Protein AF-A0A4R6LDY4-F1 (afdb_monomer_lite)

Structure (mmCIF, N/CA/C/O backbone):
data_AF-A0A4R6LDY4-F1
#
_entry.id   AF-A0A4R6LDY4-F1
#
loop_
_atom_site.group_PDB
_atom_site.id
_atom_site.type_symbol
_atom_site.label_atom_id
_atom_site.label_alt_id
_atom_site.label_comp_id
_atom_site.label_asym_id
_atom_site.label_entity_id
_atom_site.label_seq_id
_atom_site.pdbx_PDB_ins_code
_atom_site.Cartn_x
_atom_site.Cartn_y
_atom_site.Cartn_z
_atom_site.occupancy
_atom_site.B_iso_or_equiv
_atom_site.auth_seq_id
_atom_site.auth_comp_id
_atom_site.auth_asym_id
_atom_site.auth_atom_id
_atom_site.pdbx_PDB_model_num
ATOM 1 N N . MET A 1 1 ? -63.318 -5.814 -34.581 1.00 34.31 1 MET A N 1
ATOM 2 C CA . MET A 1 1 ? -62.219 -6.799 -34.508 1.00 34.31 1 MET A CA 1
ATOM 3 C C . MET A 1 1 ? -60.934 -6.050 -34.170 1.00 34.31 1 MET A C 1
ATOM 5 O O . MET A 1 1 ? -60.620 -5.111 -34.881 1.00 34.31 1 MET A O 1
ATOM 9 N N . LYS A 1 2 ? -60.255 -6.478 -33.095 1.00 35.09 2 LYS A N 1
ATOM 10 C CA . LYS A 1 2 ? -58.877 -6.161 -32.656 1.00 35.09 2 LYS A CA 1
ATOM 11 C C . LYS A 1 2 ? -58.555 -4.757 -32.110 1.00 35.09 2 LYS A C 1
ATOM 13 O O . LYS A 1 2 ? -58.102 -3.862 -32.809 1.00 35.09 2 LYS A O 1
ATOM 18 N N . ILE A 1 3 ? -58.689 -4.687 -30.784 1.00 43.81 3 ILE A N 1
ATOM 19 C CA . ILE A 1 3 ? -57.835 -3.949 -29.842 1.00 43.81 3 ILE A CA 1
ATOM 20 C C . ILE A 1 3 ? -56.364 -4.282 -30.136 1.00 43.81 3 ILE A C 1
ATOM 22 O O . ILE A 1 3 ? -56.014 -5.462 -30.180 1.00 43.81 3 ILE A O 1
ATOM 26 N N . ILE A 1 4 ? -55.507 -3.273 -30.295 1.00 45.00 4 ILE A N 1
ATOM 27 C CA . ILE A 1 4 ? -54.052 -3.439 -30.190 1.00 45.00 4 ILE A CA 1
ATOM 28 C C . ILE A 1 4 ? -53.544 -2.431 -29.159 1.00 45.00 4 ILE A C 1
ATOM 30 O O . ILE A 1 4 ? -53.231 -1.283 -29.453 1.00 45.00 4 ILE A O 1
ATOM 34 N N . MET A 1 5 ? -53.522 -2.910 -27.919 1.00 41.19 5 MET A N 1
ATOM 35 C CA . MET A 1 5 ? -52.777 -2.362 -26.797 1.00 41.19 5 MET A CA 1
ATOM 36 C C . MET A 1 5 ? -51.357 -2.926 -26.921 1.00 41.19 5 MET A C 1
ATOM 38 O O . MET A 1 5 ? -51.147 -4.101 -26.628 1.00 41.19 5 MET A O 1
ATOM 42 N N . PHE A 1 6 ? -50.398 -2.146 -27.429 1.00 44.66 6 PHE A N 1
ATOM 43 C CA . PHE A 1 6 ? -48.998 -2.576 -27.422 1.00 44.66 6 PHE A CA 1
ATOM 44 C C . PHE A 1 6 ? -48.375 -2.193 -26.084 1.00 44.66 6 PHE A C 1
ATOM 46 O O . PHE A 1 6 ? -48.155 -1.020 -25.786 1.00 44.66 6 PHE A O 1
ATOM 53 N N . LEU A 1 7 ? -48.169 -3.225 -25.266 1.00 45.19 7 LEU A N 1
ATOM 54 C CA . LEU A 1 7 ? -47.493 -3.166 -23.985 1.00 45.19 7 LEU A CA 1
ATOM 55 C C . LEU A 1 7 ? -46.103 -2.544 -24.129 1.00 45.19 7 LEU A C 1
ATOM 57 O O . LEU A 1 7 ? -45.275 -2.989 -24.924 1.00 45.19 7 LEU A O 1
ATOM 61 N N . ILE A 1 8 ? -45.840 -1.589 -23.243 1.00 49.44 8 ILE A N 1
ATOM 62 C CA . ILE A 1 8 ? -44.512 -1.257 -22.742 1.00 49.44 8 ILE A CA 1
ATOM 63 C C . ILE A 1 8 ? -43.988 -2.524 -22.052 1.00 49.44 8 ILE A C 1
ATOM 65 O O . ILE A 1 8 ? -44.266 -2.765 -20.879 1.00 49.44 8 ILE A O 1
ATOM 69 N N . LEU A 1 9 ? -43.283 -3.379 -22.795 1.00 43.78 9 LEU A N 1
ATOM 70 C CA . LEU A 1 9 ? -42.497 -4.456 -22.206 1.00 43.78 9 LEU A CA 1
ATOM 71 C C . LEU A 1 9 ? -41.144 -3.855 -21.827 1.00 43.78 9 LEU A C 1
ATOM 73 O O . LEU A 1 9 ? -40.191 -3.830 -22.603 1.00 43.78 9 LEU A O 1
ATOM 77 N N . SER A 1 10 ? -41.103 -3.296 -20.622 1.00 49.09 10 SER A N 1
ATOM 78 C CA . SER A 1 10 ? -39.878 -3.018 -19.888 1.00 49.09 10 SER A CA 1
ATOM 79 C C . SER A 1 10 ? -38.998 -4.266 -19.912 1.00 49.09 10 SER A C 1
ATOM 81 O O . SER A 1 10 ? -39.284 -5.245 -19.219 1.00 49.09 10 SER A O 1
ATOM 83 N N . TYR A 1 11 ? -37.937 -4.229 -20.718 1.00 44.50 11 TYR A N 1
ATOM 84 C CA . TYR A 1 11 ? -36.792 -5.122 -20.596 1.00 44.50 11 TYR A CA 1
ATOM 85 C C . TYR A 1 11 ? -36.143 -4.862 -19.231 1.00 44.50 11 TYR A C 1
ATOM 87 O O . TYR A 1 11 ? -35.151 -4.147 -19.111 1.00 44.50 11 TYR A O 1
ATOM 95 N N . PHE A 1 12 ? -36.713 -5.444 -18.178 1.00 48.59 12 PHE A N 1
ATOM 96 C CA . PHE A 1 12 ? -35.950 -5.780 -16.990 1.00 48.59 12 PHE A CA 1
ATOM 97 C C . PHE A 1 12 ? -35.010 -6.903 -17.412 1.00 48.59 12 PHE A C 1
ATOM 99 O O . PHE A 1 12 ? -35.320 -8.081 -17.266 1.00 48.59 12 PHE A O 1
ATOM 106 N N . LEU A 1 13 ? -33.875 -6.534 -18.010 1.00 42.28 13 LEU A N 1
ATOM 107 C CA . LEU A 1 13 ? -32.717 -7.411 -17.988 1.00 42.28 13 LEU A CA 1
ATOM 108 C C . LEU A 1 13 ? -32.449 -7.678 -16.503 1.00 42.28 13 LEU A C 1
ATOM 110 O O . LEU A 1 13 ? -32.197 -6.714 -15.772 1.00 42.28 13 LEU A O 1
ATOM 114 N N . PRO A 1 14 ? -32.530 -8.929 -16.019 1.00 44.16 14 PRO A N 1
ATOM 115 C CA . PRO A 1 14 ? -31.976 -9.236 -14.720 1.00 44.16 14 PRO A CA 1
ATOM 116 C C . PRO A 1 14 ? -30.475 -9.008 -14.865 1.00 44.16 14 PRO A C 1
ATOM 118 O O . PRO A 1 14 ? -29.750 -9.835 -15.419 1.00 44.16 14 PRO A O 1
ATOM 121 N N . ILE A 1 15 ? -30.004 -7.839 -14.430 1.00 47.12 15 ILE A N 1
ATOM 122 C CA . ILE A 1 15 ? -28.592 -7.665 -14.141 1.00 47.12 15 ILE A CA 1
ATOM 123 C C . ILE A 1 15 ? -28.360 -8.627 -12.987 1.00 47.12 15 ILE A C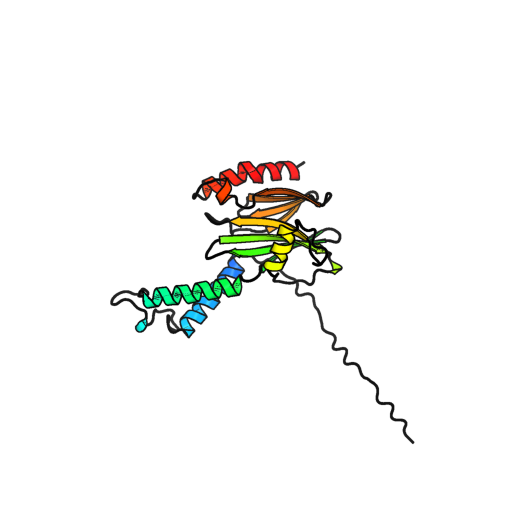 1
ATOM 125 O O . ILE A 1 15 ? -28.725 -8.349 -11.846 1.00 47.12 15 ILE A O 1
ATOM 129 N N . ASN A 1 16 ? -27.819 -9.797 -13.310 1.00 37.03 16 ASN A N 1
ATOM 130 C CA . ASN A 1 16 ? -27.221 -10.688 -12.338 1.00 37.03 16 ASN A CA 1
ATOM 131 C C . ASN A 1 16 ? -26.018 -9.945 -11.742 1.00 37.03 16 ASN A C 1
ATOM 133 O O . ASN A 1 16 ? -24.874 -10.169 -12.126 1.00 37.03 16 ASN A O 1
ATOM 137 N N . LEU A 1 17 ? -26.290 -9.029 -10.810 1.00 42.50 17 LEU A N 1
ATOM 138 C CA . LEU A 1 17 ? -25.333 -8.536 -9.833 1.00 42.50 17 LEU A CA 1
ATOM 139 C C . LEU A 1 17 ? -25.085 -9.692 -8.865 1.00 42.50 17 LEU A C 1
ATOM 141 O O . LEU A 1 17 ? -25.504 -9.653 -7.713 1.00 42.50 17 LEU A O 1
ATOM 145 N N . TYR A 1 18 ? -24.445 -10.761 -9.338 1.00 44.03 18 TYR A N 1
ATOM 146 C CA . TYR A 1 18 ? -23.718 -11.604 -8.407 1.00 44.03 18 TYR A CA 1
ATOM 147 C C . TYR A 1 18 ? -22.622 -10.702 -7.847 1.00 44.03 18 TYR A C 1
ATOM 149 O O . TYR A 1 18 ? -21.795 -10.233 -8.636 1.00 44.03 18 TYR A O 1
ATOM 157 N N . PRO A 1 19 ? -22.629 -10.381 -6.541 1.00 48.53 19 PRO A N 1
ATOM 158 C CA . PRO A 1 19 ? -21.536 -9.624 -5.966 1.00 48.53 19 PRO A CA 1
ATOM 159 C C . PRO A 1 19 ? -20.262 -10.404 -6.270 1.00 48.53 19 PRO A C 1
ATOM 161 O O . PRO A 1 19 ? -20.133 -11.573 -5.896 1.00 48.53 19 PRO A O 1
ATOM 164 N N . GLN A 1 20 ? -19.356 -9.787 -7.026 1.00 56.19 20 GLN A N 1
ATOM 165 C CA . GLN A 1 20 ? -18.037 -10.345 -7.242 1.00 56.19 20 GLN A CA 1
ATOM 166 C C . GLN A 1 20 ? -17.403 -10.439 -5.857 1.00 56.19 20 GLN A C 1
ATOM 168 O O . GLN A 1 20 ? -17.076 -9.424 -5.245 1.00 56.19 20 GLN A O 1
ATOM 173 N N . LYS A 1 21 ? -17.322 -11.654 -5.311 1.00 73.50 21 LYS A N 1
ATOM 174 C CA . LYS A 1 21 ? -16.748 -11.867 -3.988 1.00 73.50 21 LYS A CA 1
ATOM 175 C C . LYS A 1 21 ? -15.267 -11.519 -4.087 1.00 73.50 21 LYS A C 1
ATOM 177 O O . LYS A 1 21 ? -14.497 -12.255 -4.696 1.00 73.50 21 LYS A O 1
ATOM 182 N N . LEU A 1 22 ? -14.886 -10.361 -3.555 1.00 83.50 22 LEU A N 1
ATOM 183 C CA . LEU A 1 22 ? -13.495 -9.933 -3.546 1.00 83.50 22 LEU A CA 1
ATOM 184 C C . LEU A 1 22 ? -12.710 -10.804 -2.566 1.00 83.50 22 LEU A C 1
ATOM 186 O O . LEU A 1 22 ? -12.886 -10.718 -1.351 1.00 83.50 22 LEU A O 1
ATOM 190 N N . GLU A 1 23 ? -11.845 -11.651 -3.103 1.00 89.75 23 GLU A N 1
ATOM 191 C CA . GLU A 1 23 ? -10.916 -12.462 -2.320 1.00 89.75 23 GLU A CA 1
ATOM 192 C C . GLU A 1 23 ? -9.652 -11.680 -1.983 1.00 89.75 23 GLU A C 1
ATOM 194 O O . GLU A 1 23 ? -9.318 -10.717 -2.672 1.00 89.75 23 GLU A O 1
ATOM 199 N N . TYR A 1 24 ? -8.963 -12.092 -0.917 1.00 93.44 24 TYR A N 1
ATOM 200 C CA . TYR A 1 24 ? -7.720 -11.464 -0.477 1.00 93.44 24 TYR A CA 1
ATOM 201 C C . TYR A 1 24 ? -6.698 -11.347 -1.618 1.00 93.44 24 TYR A C 1
ATOM 203 O O . TYR A 1 24 ? -6.457 -12.311 -2.344 1.00 93.44 24 TYR A O 1
ATOM 211 N N . ARG A 1 25 ? -6.071 -10.173 -1.740 1.00 94.69 25 ARG A N 1
ATOM 212 C CA . ARG A 1 25 ? -4.976 -9.899 -2.678 1.00 94.69 25 ARG A CA 1
ATOM 213 C C . ARG A 1 25 ? -3.790 -9.343 -1.902 1.00 94.69 25 ARG A C 1
ATOM 215 O O . ARG A 1 25 ? -3.873 -8.265 -1.307 1.00 94.69 25 ARG A O 1
ATOM 222 N N . ASN A 1 26 ? -2.687 -10.084 -1.905 1.00 93.50 26 ASN A N 1
ATOM 223 C CA . ASN A 1 26 ? -1.430 -9.589 -1.361 1.00 93.50 26 ASN A CA 1
ATOM 224 C C . ASN A 1 26 ? -0.844 -8.492 -2.268 1.00 93.50 26 ASN A C 1
ATOM 226 O O . ASN A 1 26 ? -1.380 -8.164 -3.326 1.00 93.50 26 ASN A O 1
ATOM 230 N N . VAL A 1 27 ? 0.258 -7.901 -1.821 1.00 93.69 27 VAL A N 1
ATOM 231 C CA . VAL A 1 27 ? 0.964 -6.861 -2.573 1.00 93.69 27 VAL A CA 1
ATOM 232 C C . VAL A 1 27 ? 1.548 -7.423 -3.884 1.00 93.69 27 VAL A C 1
ATOM 234 O O . VAL A 1 27 ? 1.430 -6.773 -4.924 1.00 93.69 27 VAL A O 1
ATOM 237 N N . ASP A 1 28 ? 2.064 -8.658 -3.869 1.00 93.69 28 ASP A N 1
ATOM 238 C CA . ASP A 1 28 ? 2.663 -9.314 -5.046 1.00 93.69 28 ASP A CA 1
ATOM 239 C C . ASP A 1 28 ? 1.686 -9.463 -6.212 1.00 93.69 28 ASP A C 1
ATOM 241 O O . ASP A 1 28 ? 2.070 -9.241 -7.355 1.00 93.69 28 ASP A O 1
ATOM 245 N N . TYR A 1 29 ? 0.402 -9.726 -5.943 1.00 94.88 29 TYR A N 1
ATOM 246 C CA . TYR A 1 29 ? -0.637 -9.766 -6.977 1.00 94.88 29 TYR A CA 1
ATOM 247 C C . TYR A 1 29 ? -0.609 -8.518 -7.879 1.00 94.88 29 TYR A C 1
ATOM 249 O O . TYR A 1 29 ? -0.792 -8.604 -9.097 1.00 94.88 29 TYR A O 1
ATOM 257 N N . TYR A 1 30 ? -0.375 -7.344 -7.288 1.00 94.94 30 TYR A N 1
ATOM 258 C CA . TYR A 1 30 ? -0.317 -6.083 -8.018 1.00 94.94 30 TYR A CA 1
ATOM 259 C C . TYR A 1 30 ? 1.027 -5.866 -8.709 1.00 94.94 30 TYR A C 1
ATOM 261 O O . TYR A 1 30 ? 1.047 -5.343 -9.825 1.00 94.94 30 TYR A O 1
ATOM 269 N N . PHE A 1 31 ? 2.133 -6.299 -8.104 1.00 93.81 31 PHE A N 1
ATOM 270 C CA . PHE A 1 31 ? 3.448 -6.215 -8.738 1.00 93.81 31 PHE A CA 1
ATOM 271 C C . PHE A 1 31 ? 3.595 -7.173 -9.925 1.00 93.81 31 PHE A C 1
ATOM 273 O O . PHE A 1 31 ? 4.100 -6.750 -10.963 1.00 93.81 31 PHE A O 1
ATOM 280 N N . ASP A 1 32 ? 3.029 -8.377 -9.859 1.00 95.81 32 ASP A N 1
ATOM 281 C CA . ASP A 1 32 ? 2.954 -9.308 -10.992 1.00 95.81 32 ASP A CA 1
ATOM 282 C C . ASP A 1 32 ? 2.187 -8.697 -12.176 1.00 95.81 32 ASP A C 1
ATOM 284 O O . ASP A 1 32 ? 2.510 -8.916 -13.347 1.00 95.81 32 ASP A O 1
ATOM 288 N N . MET A 1 33 ? 1.131 -7.928 -11.889 1.00 95.31 33 MET A N 1
ATOM 289 C CA . MET A 1 33 ? 0.379 -7.203 -12.914 1.00 95.31 33 MET A CA 1
ATOM 290 C C . MET A 1 33 ? 1.220 -6.077 -13.529 1.00 95.31 33 MET A C 1
ATOM 292 O O . MET A 1 33 ? 1.200 -5.903 -14.749 1.00 95.31 33 MET A O 1
ATOM 296 N N . VAL A 1 34 ? 1.961 -5.325 -12.710 1.00 95.94 34 VAL A N 1
ATOM 297 C CA . VAL A 1 34 ? 2.878 -4.270 -13.173 1.00 95.94 34 VAL A CA 1
ATOM 298 C C . VAL A 1 34 ? 3.964 -4.852 -14.073 1.00 95.94 34 VAL A C 1
ATOM 300 O O . VAL A 1 34 ? 4.167 -4.331 -15.167 1.00 95.94 34 VAL A O 1
ATOM 303 N N . GLU A 1 35 ? 4.606 -5.947 -13.667 1.00 96.50 35 GLU A N 1
ATOM 304 C CA . GLU A 1 35 ? 5.666 -6.602 -14.440 1.00 96.50 35 GLU A CA 1
ATOM 305 C C . GLU A 1 35 ? 5.166 -7.038 -15.824 1.00 96.50 35 GLU A C 1
ATOM 307 O O . GLU A 1 35 ? 5.799 -6.753 -16.843 1.00 96.50 35 GLU A O 1
ATOM 312 N N . LYS A 1 36 ? 3.980 -7.657 -15.892 1.00 97.31 36 LYS A N 1
ATOM 313 C CA . LYS A 1 36 ? 3.361 -8.058 -17.167 1.00 97.31 36 LYS A CA 1
ATOM 314 C C . LYS A 1 36 ? 3.119 -6.859 -18.083 1.00 97.31 36 LYS A C 1
ATOM 316 O O . LYS A 1 36 ? 3.503 -6.891 -19.253 1.00 97.31 36 LYS A O 1
ATOM 321 N N . LEU A 1 37 ? 2.524 -5.790 -17.549 1.00 97.94 37 LEU A N 1
ATOM 322 C CA . LEU A 1 37 ? 2.279 -4.556 -18.301 1.00 97.94 37 LEU A CA 1
ATOM 323 C C . LEU A 1 37 ? 3.586 -3.918 -18.784 1.00 97.94 37 LEU A C 1
ATOM 325 O O . LEU A 1 37 ? 3.639 -3.388 -19.897 1.00 97.94 37 LEU A O 1
ATOM 329 N N . GLU A 1 38 ? 4.635 -3.972 -17.963 1.00 97.31 38 GLU A N 1
ATOM 330 C CA . GLU A 1 38 ? 5.955 -3.439 -18.287 1.00 97.31 38 GLU A CA 1
ATOM 331 C C . GLU A 1 38 ? 6.569 -4.198 -19.454 1.00 97.31 38 GLU A C 1
ATOM 333 O O . GLU A 1 38 ? 6.872 -3.590 -20.481 1.00 97.31 38 GLU A O 1
ATOM 338 N N . ILE A 1 39 ? 6.646 -5.525 -19.365 1.00 97.81 39 ILE A N 1
ATOM 339 C CA . ILE A 1 39 ? 7.170 -6.384 -20.431 1.00 97.81 39 ILE A CA 1
ATOM 340 C C . ILE A 1 39 ? 6.417 -6.150 -21.746 1.00 97.81 39 ILE A C 1
ATOM 342 O O . ILE A 1 39 ? 7.042 -5.968 -22.797 1.00 97.81 39 ILE A O 1
ATOM 346 N N . ASP A 1 40 ? 5.085 -6.115 -21.708 1.00 98.25 40 ASP A N 1
ATOM 347 C CA . ASP A 1 40 ? 4.262 -5.910 -22.902 1.00 98.25 40 ASP A CA 1
ATOM 348 C C . ASP A 1 40 ? 4.513 -4.540 -23.538 1.00 98.25 40 ASP A C 1
ATOM 350 O O . ASP A 1 40 ? 4.644 -4.414 -24.764 1.00 98.25 40 ASP A O 1
ATOM 354 N N . LYS A 1 41 ? 4.644 -3.495 -22.716 1.00 98.19 41 LYS A N 1
ATOM 355 C CA . LYS A 1 41 ? 4.930 -2.145 -23.198 1.00 98.19 41 LYS A CA 1
ATOM 356 C C . LYS A 1 41 ? 6.356 -2.027 -23.736 1.00 98.19 41 LYS A C 1
ATOM 358 O O . LYS A 1 41 ? 6.536 -1.420 -24.791 1.00 98.19 41 LYS A O 1
ATOM 363 N N . LEU A 1 42 ? 7.348 -2.640 -23.090 1.00 98.06 42 LEU A N 1
ATOM 364 C CA . LEU A 1 42 ? 8.734 -2.668 -23.567 1.00 98.06 42 LEU A CA 1
ATOM 365 C C . LEU A 1 42 ? 8.853 -3.381 -24.923 1.00 98.06 42 LEU A C 1
ATOM 367 O O . LEU A 1 42 ? 9.564 -2.888 -25.805 1.00 98.06 42 LEU A O 1
ATOM 371 N N . LYS A 1 43 ? 8.118 -4.484 -25.130 1.00 97.94 43 LYS A N 1
ATOM 372 C CA . LYS A 1 43 ? 8.005 -5.162 -26.436 1.00 97.94 43 LYS A CA 1
ATOM 373 C C . LYS A 1 43 ? 7.370 -4.253 -27.485 1.00 97.94 43 LYS A C 1
ATOM 375 O O . LYS A 1 43 ? 7.913 -4.096 -28.577 1.00 97.94 43 LYS A O 1
ATOM 380 N N . LYS A 1 44 ? 6.247 -3.608 -27.150 1.00 97.75 44 LYS A N 1
ATOM 381 C CA . LYS A 1 44 ? 5.533 -2.686 -28.051 1.00 97.75 44 LYS A CA 1
ATOM 382 C C . LYS A 1 44 ? 6.392 -1.491 -28.476 1.00 97.75 44 LYS A C 1
ATOM 384 O O . LYS A 1 44 ? 6.313 -1.056 -29.620 1.00 97.75 44 LYS A O 1
ATOM 389 N N . GLU A 1 45 ? 7.218 -0.969 -27.574 1.00 96.81 45 GLU A N 1
ATOM 390 C CA . GLU A 1 45 ? 8.155 0.131 -27.844 1.00 96.81 45 GLU A CA 1
ATOM 391 C C . GLU A 1 45 ? 9.432 -0.319 -28.582 1.00 96.81 45 GLU A C 1
ATOM 393 O O . GLU A 1 45 ? 10.276 0.518 -28.927 1.00 96.81 45 GLU A O 1
ATOM 398 N N . GLY A 1 46 ? 9.590 -1.626 -28.824 1.00 96.62 46 GLY A N 1
ATOM 399 C CA . GLY A 1 46 ? 10.759 -2.221 -29.469 1.00 96.62 46 GLY A CA 1
ATOM 400 C C . GLY A 1 46 ? 12.036 -2.114 -28.636 1.00 96.62 46 GLY A C 1
ATOM 401 O O . GLY A 1 46 ? 13.131 -2.110 -29.201 1.00 96.62 46 GLY A O 1
ATOM 402 N N . ILE A 1 47 ? 11.916 -1.968 -27.313 1.00 96.88 47 ILE A N 1
ATOM 403 C CA . ILE A 1 47 ? 13.057 -1.908 -26.387 1.00 96.88 47 ILE A CA 1
ATOM 404 C C . ILE A 1 47 ? 13.617 -3.315 -26.182 1.00 96.88 47 ILE A C 1
ATOM 406 O O . ILE A 1 47 ? 14.828 -3.521 -26.285 1.00 96.88 47 ILE A O 1
ATOM 410 N N . ILE A 1 48 ? 12.717 -4.283 -25.999 1.00 96.56 48 ILE A N 1
ATOM 411 C CA . ILE A 1 48 ? 13.019 -5.715 -25.973 1.00 96.56 48 ILE A CA 1
ATOM 412 C C . ILE A 1 48 ? 12.278 -6.444 -27.097 1.00 96.56 48 ILE A C 1
ATOM 414 O O . ILE A 1 48 ? 11.249 -5.974 -27.585 1.00 96.56 48 ILE A O 1
ATOM 418 N N . ASP A 1 49 ? 12.805 -7.588 -27.523 1.00 94.94 49 ASP A N 1
ATOM 419 C CA . ASP A 1 49 ? 12.160 -8.463 -28.498 1.00 94.94 49 ASP A CA 1
ATOM 420 C C . ASP A 1 49 ? 11.211 -9.487 -27.841 1.00 94.94 49 ASP A C 1
ATOM 422 O O . ASP A 1 49 ? 11.000 -9.518 -26.625 1.00 94.94 49 ASP A O 1
ATOM 426 N N . LYS A 1 50 ? 10.613 -10.357 -28.663 1.00 95.00 50 LYS A N 1
ATOM 427 C CA . LYS A 1 50 ? 9.703 -11.420 -28.201 1.00 95.00 50 LYS A CA 1
ATOM 428 C C . LYS A 1 50 ? 10.355 -12.425 -27.241 1.00 95.00 50 LYS A C 1
ATOM 430 O O . LYS A 1 50 ? 9.640 -13.042 -26.459 1.00 95.00 50 LYS A O 1
ATOM 435 N N . ASN A 1 51 ? 11.678 -12.560 -27.298 1.00 94.88 51 ASN A N 1
ATOM 436 C CA . ASN A 1 51 ? 12.489 -13.450 -26.474 1.00 94.88 51 ASN A CA 1
ATOM 437 C C . ASN A 1 51 ? 13.108 -12.703 -25.275 1.00 94.88 51 ASN A C 1
ATOM 439 O O . ASN A 1 51 ? 14.020 -13.228 -24.645 1.00 94.88 51 ASN A O 1
ATOM 443 N N . LEU A 1 52 ? 12.629 -11.485 -24.978 1.00 93.69 52 LEU A N 1
ATOM 444 C CA . LEU A 1 52 ? 13.097 -10.620 -23.890 1.00 93.69 52 LEU A CA 1
ATOM 445 C C . LEU A 1 52 ? 14.552 -10.138 -24.039 1.00 93.69 52 LEU A C 1
ATOM 447 O O . LEU A 1 52 ? 15.158 -9.690 -23.070 1.00 93.69 52 LEU A O 1
ATOM 451 N N . ASN A 1 53 ? 15.115 -10.160 -25.251 1.00 94.19 53 ASN A N 1
ATOM 452 C CA . ASN A 1 53 ? 16.442 -9.596 -25.499 1.00 94.19 53 ASN A CA 1
ATOM 453 C C . ASN A 1 53 ? 16.357 -8.104 -25.817 1.00 94.19 53 ASN A C 1
ATOM 455 O O . ASN A 1 53 ? 15.486 -7.675 -26.574 1.00 94.19 53 ASN A O 1
ATOM 459 N N . VAL A 1 54 ? 17.321 -7.322 -25.327 1.00 95.31 54 VAL A N 1
ATOM 460 C CA . VAL A 1 54 ? 17.459 -5.903 -25.689 1.00 95.31 54 VAL A CA 1
ATOM 461 C C . VAL A 1 54 ? 17.730 -5.768 -27.190 1.00 95.31 54 VAL A C 1
ATOM 463 O O . VAL A 1 54 ? 18.659 -6.379 -27.729 1.00 95.31 54 VAL A O 1
ATOM 466 N N . THR A 1 55 ? 16.941 -4.944 -27.879 1.00 94.75 55 THR A N 1
ATOM 467 C CA . THR A 1 55 ? 17.087 -4.759 -29.328 1.00 94.75 55 THR A CA 1
ATOM 468 C C . THR A 1 55 ? 18.326 -3.930 -29.672 1.00 94.75 55 THR A C 1
ATOM 470 O O . THR A 1 55 ? 18.766 -3.073 -28.905 1.00 94.75 55 THR A O 1
ATOM 473 N N . LYS A 1 56 ? 18.886 -4.130 -30.875 1.00 93.69 56 LYS A N 1
ATOM 474 C CA . LYS A 1 56 ? 20.144 -3.493 -31.324 1.00 93.69 56 LYS A CA 1
ATOM 475 C C . LYS A 1 56 ? 20.175 -1.968 -31.136 1.00 93.69 56 LYS A C 1
ATOM 477 O O . LYS A 1 56 ? 21.225 -1.416 -30.836 1.00 93.69 56 LYS A O 1
ATOM 482 N N . LYS A 1 57 ? 19.032 -1.292 -31.294 1.00 94.44 57 LYS A N 1
ATOM 483 C CA . LYS A 1 57 ? 18.893 0.167 -31.130 1.00 94.44 57 LYS A CA 1
ATOM 484 C C . LYS A 1 57 ? 19.146 0.639 -29.692 1.00 94.44 57 LYS A C 1
ATOM 486 O O . LYS A 1 57 ? 19.621 1.756 -29.493 1.00 94.44 57 LYS A O 1
ATOM 491 N N . TYR A 1 58 ? 18.797 -0.185 -28.710 1.00 95.69 58 TYR A N 1
ATOM 492 C CA . TYR A 1 58 ? 18.833 0.148 -27.285 1.00 95.69 58 TYR A CA 1
ATOM 493 C C . TYR A 1 58 ? 19.908 -0.625 -26.518 1.00 95.69 58 TYR A C 1
ATOM 495 O O . TYR A 1 58 ? 19.995 -0.491 -25.306 1.00 95.69 58 TYR A O 1
ATOM 503 N N . LYS A 1 59 ? 20.730 -1.416 -27.211 1.00 95.06 59 LYS A N 1
ATOM 504 C CA . LYS A 1 59 ? 21.765 -2.266 -26.625 1.00 95.06 59 LYS A CA 1
ATOM 505 C C . LYS A 1 59 ? 23.121 -1.560 -26.623 1.00 95.06 59 LYS A C 1
ATOM 507 O O . LYS A 1 59 ? 23.499 -0.944 -27.621 1.00 95.06 59 LYS A O 1
ATOM 512 N N . ASN A 1 60 ? 23.866 -1.679 -25.528 1.00 89.62 60 ASN A N 1
ATOM 513 C CA . ASN A 1 60 ? 25.274 -1.282 -25.485 1.00 89.62 60 ASN A CA 1
ATOM 514 C C . ASN A 1 60 ? 26.132 -2.180 -26.390 1.00 89.62 60 ASN A C 1
ATOM 516 O O . ASN A 1 60 ? 25.928 -3.392 -26.477 1.00 89.62 60 ASN A O 1
ATOM 520 N N . ILE A 1 61 ? 27.126 -1.599 -27.065 1.00 84.25 61 ILE A N 1
ATOM 521 C CA . ILE A 1 61 ? 28.037 -2.370 -27.920 1.00 84.25 61 ILE A CA 1
ATOM 522 C C . ILE A 1 61 ? 28.811 -3.363 -27.042 1.00 84.25 61 ILE A C 1
ATOM 524 O O . ILE A 1 61 ? 29.423 -2.979 -26.050 1.00 84.25 61 ILE A O 1
ATOM 528 N N . GLY A 1 62 ? 28.757 -4.649 -27.394 1.00 79.06 62 GLY A N 1
ATOM 529 C CA . GLY A 1 62 ? 29.470 -5.711 -26.676 1.00 79.06 62 GLY A CA 1
ATOM 530 C C . GLY A 1 62 ? 28.874 -6.126 -25.323 1.00 79.06 62 GLY A C 1
ATOM 531 O O . GLY A 1 62 ? 29.434 -7.013 -24.688 1.00 79.06 62 GLY A O 1
ATOM 532 N N . LYS A 1 63 ? 27.743 -5.550 -24.883 1.00 82.19 63 LYS A N 1
ATOM 533 C CA . LYS A 1 63 ? 27.073 -5.893 -23.612 1.00 82.19 63 LYS A CA 1
ATOM 534 C C . LYS A 1 63 ? 25.591 -6.186 -23.817 1.00 82.19 63 LYS A C 1
ATOM 536 O O . LYS A 1 63 ? 24.965 -5.614 -24.703 1.00 82.19 63 LYS A O 1
ATOM 541 N N . ASN A 1 64 ? 24.996 -7.051 -22.994 1.00 78.81 64 ASN A N 1
ATOM 542 C CA . ASN A 1 64 ? 23.548 -7.307 -23.009 1.00 78.81 64 ASN A CA 1
ATOM 543 C C . ASN A 1 64 ? 22.782 -6.390 -22.045 1.00 78.81 64 ASN A C 1
ATOM 545 O O . ASN A 1 64 ? 21.960 -6.847 -21.263 1.00 78.81 64 ASN A O 1
ATOM 549 N N . GLU A 1 65 ? 23.078 -5.096 -22.111 1.00 90.69 65 GLU A N 1
ATOM 550 C CA . GLU A 1 65 ? 22.534 -4.063 -21.228 1.00 90.69 65 GLU A CA 1
ATOM 551 C C . GLU A 1 65 ? 21.937 -2.926 -22.062 1.00 90.69 65 GLU A C 1
ATOM 553 O O . GLU A 1 65 ? 22.342 -2.704 -23.212 1.00 90.69 65 GLU A O 1
ATOM 558 N N . LEU A 1 66 ? 20.990 -2.194 -21.471 1.00 94.69 66 LEU A N 1
ATOM 559 C CA . LEU A 1 66 ? 20.425 -0.991 -22.074 1.00 94.69 66 LEU A CA 1
ATOM 560 C C . LEU A 1 66 ? 21.490 0.115 -22.160 1.00 94.69 66 LEU A C 1
ATOM 562 O O . LEU A 1 66 ? 22.155 0.425 -21.170 1.00 94.69 66 LEU A O 1
ATOM 566 N N . ASN A 1 67 ? 21.606 0.749 -23.327 1.00 95.75 67 ASN A N 1
ATOM 567 C CA . ASN A 1 67 ? 22.295 2.034 -23.461 1.00 95.75 67 ASN A CA 1
ATOM 568 C C . ASN A 1 67 ? 21.464 3.165 -22.832 1.00 95.75 67 ASN A C 1
ATOM 570 O O . ASN A 1 67 ? 20.292 2.964 -22.515 1.00 95.75 67 ASN A O 1
ATOM 574 N N . ASP A 1 68 ? 22.026 4.365 -22.699 1.00 95.94 68 ASP A N 1
ATOM 575 C CA . ASP A 1 68 ? 21.370 5.498 -22.021 1.00 95.94 68 ASP A CA 1
ATOM 576 C C . ASP A 1 68 ? 19.986 5.827 -22.601 1.00 95.94 68 ASP A C 1
ATOM 578 O O . ASP A 1 68 ? 19.020 6.071 -21.876 1.00 95.94 68 ASP A O 1
ATOM 582 N N . LYS A 1 69 ? 19.849 5.750 -23.932 1.00 95.94 69 LYS A N 1
ATOM 583 C CA . LYS A 1 69 ? 18.566 5.944 -24.621 1.00 95.94 69 LYS A CA 1
ATOM 584 C C . LYS A 1 69 ? 17.554 4.855 -24.260 1.00 95.94 69 LYS A C 1
ATOM 586 O O . LYS A 1 69 ? 16.359 5.132 -24.170 1.00 95.94 69 LYS A O 1
ATOM 591 N N . GLY A 1 70 ? 18.017 3.616 -24.112 1.00 96.38 70 GLY A N 1
ATOM 592 C CA . GLY A 1 70 ? 17.223 2.480 -23.658 1.00 96.38 70 GLY A CA 1
ATOM 593 C C . GLY A 1 70 ? 16.799 2.627 -22.203 1.00 96.38 70 GLY A C 1
ATOM 594 O O . GLY A 1 70 ? 15.627 2.428 -21.906 1.00 96.38 70 GLY A O 1
ATOM 595 N N . GLN A 1 71 ? 17.715 3.045 -21.327 1.00 96.25 71 GLN A N 1
ATOM 596 C CA . GLN A 1 71 ? 17.443 3.274 -19.907 1.00 96.25 71 GLN A CA 1
ATOM 597 C C . GLN A 1 71 ? 16.413 4.386 -19.705 1.00 96.25 71 GLN A C 1
ATOM 599 O O . GLN A 1 71 ? 15.412 4.166 -19.033 1.00 96.25 71 GLN A O 1
ATOM 604 N N . SER A 1 72 ? 16.591 5.542 -20.351 1.00 96.75 72 SER A N 1
ATOM 605 C CA . SER A 1 72 ? 15.618 6.643 -20.297 1.00 96.75 72 SER A CA 1
ATOM 606 C C . SER A 1 72 ? 14.225 6.190 -20.744 1.00 96.75 72 SER A C 1
ATOM 608 O O . SER A 1 72 ? 13.249 6.392 -20.025 1.00 96.75 72 SER A O 1
ATOM 610 N N . LYS A 1 73 ? 14.133 5.481 -21.876 1.00 96.94 73 LYS A N 1
ATOM 611 C CA . LYS A 1 73 ? 12.859 4.932 -22.355 1.00 96.94 73 LYS A CA 1
ATOM 612 C C . LYS A 1 73 ? 12.247 3.900 -21.405 1.00 96.94 73 LYS A C 1
ATOM 614 O O . LYS A 1 73 ? 11.028 3.853 -21.266 1.00 96.94 73 LYS A O 1
ATOM 619 N N . TYR A 1 74 ? 13.070 3.053 -20.798 1.00 96.38 74 TYR A N 1
ATOM 620 C CA . TYR A 1 74 ? 12.627 2.081 -19.806 1.00 96.38 74 TYR A CA 1
ATOM 621 C C . TYR A 1 74 ? 12.031 2.781 -18.577 1.00 96.38 74 TYR A C 1
ATOM 623 O O . TYR A 1 74 ? 10.921 2.444 -18.172 1.00 96.38 74 TYR A O 1
ATOM 631 N N . PHE A 1 75 ? 12.701 3.807 -18.044 1.00 95.56 75 PHE A N 1
ATOM 632 C CA . PHE A 1 75 ? 12.178 4.589 -16.922 1.00 95.56 75 PHE A CA 1
ATOM 633 C C . PHE A 1 75 ? 10.859 5.282 -17.266 1.00 95.56 75 PHE A C 1
ATOM 635 O O . PHE A 1 75 ? 9.925 5.219 -16.468 1.00 95.56 75 PHE A O 1
ATOM 642 N N . ASP A 1 76 ? 10.730 5.859 -18.464 1.00 95.88 76 ASP A N 1
ATOM 643 C CA . ASP A 1 76 ? 9.467 6.447 -18.921 1.00 95.88 76 ASP A CA 1
ATOM 644 C C . ASP A 1 76 ? 8.334 5.412 -18.946 1.00 95.88 76 ASP A C 1
ATOM 646 O O . ASP A 1 76 ? 7.216 5.688 -18.503 1.00 95.88 76 ASP A O 1
ATOM 650 N N . VAL A 1 77 ? 8.602 4.204 -19.452 1.00 96.94 77 VAL A N 1
ATOM 651 C CA . VAL A 1 77 ? 7.626 3.105 -19.459 1.00 96.94 77 VAL A CA 1
ATOM 652 C C . VAL A 1 77 ? 7.230 2.731 -18.033 1.00 96.94 77 VAL A C 1
ATOM 654 O O . VAL A 1 77 ? 6.038 2.726 -17.722 1.00 96.94 77 VAL A O 1
ATOM 657 N N . LYS A 1 78 ? 8.214 2.493 -17.164 1.00 95.19 78 LYS A N 1
ATOM 658 C CA . LYS A 1 78 ? 7.997 2.097 -15.772 1.00 95.19 78 LYS A CA 1
ATOM 659 C C . LYS A 1 78 ? 7.181 3.134 -14.999 1.00 95.19 78 LYS A C 1
ATOM 661 O O . LYS A 1 78 ? 6.157 2.794 -14.414 1.00 95.19 78 LYS A O 1
ATOM 666 N N . ILE A 1 79 ? 7.560 4.412 -15.065 1.00 93.88 79 ILE A N 1
ATOM 667 C CA . ILE A 1 79 ? 6.843 5.511 -14.396 1.00 93.88 79 ILE A CA 1
ATOM 668 C C . ILE A 1 79 ? 5.388 5.581 -14.865 1.00 93.88 79 ILE A C 1
ATOM 670 O O . ILE A 1 79 ? 4.482 5.744 -14.049 1.00 93.88 79 ILE A O 1
ATOM 674 N N . ASN A 1 80 ? 5.146 5.469 -16.171 1.00 95.31 80 ASN A N 1
ATOM 675 C CA . ASN A 1 80 ? 3.794 5.563 -16.713 1.00 95.31 80 ASN A CA 1
ATOM 676 C C . ASN A 1 80 ? 2.913 4.388 -16.281 1.00 95.31 80 ASN A C 1
ATOM 678 O O . ASN A 1 80 ? 1.732 4.589 -16.004 1.00 95.31 80 ASN A O 1
ATOM 682 N N . ILE A 1 81 ? 3.474 3.182 -16.190 1.00 96.12 81 ILE A N 1
ATOM 683 C CA . ILE A 1 81 ? 2.741 1.999 -15.728 1.00 96.12 81 ILE A CA 1
ATOM 684 C C . ILE A 1 81 ? 2.432 2.105 -14.242 1.00 96.12 81 ILE A C 1
ATOM 686 O O . ILE A 1 81 ? 1.278 1.925 -13.865 1.00 96.12 81 ILE A O 1
ATOM 690 N N . LEU A 1 82 ? 3.414 2.468 -13.414 1.00 94.75 82 LEU A N 1
ATOM 691 C CA . LEU A 1 82 ? 3.199 2.667 -11.981 1.00 94.75 82 LEU A CA 1
ATOM 692 C C . LEU A 1 82 ? 2.125 3.733 -11.729 1.00 94.75 82 LEU A C 1
ATOM 694 O O . LEU A 1 82 ? 1.169 3.477 -11.003 1.00 94.75 82 LEU A O 1
ATOM 698 N N . LYS A 1 83 ? 2.204 4.886 -12.408 1.00 93.62 83 LYS A N 1
ATOM 699 C CA . LYS A 1 83 ? 1.179 5.942 -12.326 1.00 93.62 83 LYS A CA 1
ATOM 700 C C . LYS A 1 83 ? -0.198 5.476 -12.785 1.00 93.62 83 LYS A C 1
ATOM 702 O O . LYS A 1 83 ? -1.195 5.939 -12.247 1.00 93.62 83 LYS A O 1
ATOM 707 N N . PHE A 1 84 ? -0.267 4.615 -13.798 1.00 94.38 84 PHE A N 1
ATOM 708 C CA . PHE A 1 84 ? -1.530 4.085 -14.303 1.00 94.38 84 PHE A CA 1
ATOM 709 C C . PHE A 1 84 ? -2.158 3.083 -13.328 1.00 94.38 84 PHE A C 1
ATOM 711 O O . PHE A 1 84 ? -3.344 3.192 -13.023 1.00 94.38 84 PHE A O 1
ATOM 718 N N . VAL A 1 85 ? -1.369 2.128 -12.831 1.00 95.00 85 VAL A N 1
ATOM 719 C CA . VAL A 1 85 ? -1.834 1.068 -11.927 1.00 95.00 85 VAL A CA 1
ATOM 720 C C . VAL A 1 85 ? -2.197 1.633 -10.557 1.00 95.00 85 VAL A C 1
ATOM 722 O O . VAL A 1 85 ? -3.283 1.354 -10.055 1.00 95.00 85 VAL A O 1
ATOM 725 N N . PHE A 1 86 ? -1.328 2.468 -9.989 1.00 95.88 86 PHE A N 1
ATOM 726 C CA . PHE A 1 86 ? -1.445 3.020 -8.636 1.00 95.88 86 PHE A CA 1
ATOM 727 C C . PHE A 1 86 ? -1.993 4.450 -8.618 1.00 95.88 86 PHE A C 1
ATOM 729 O O . PHE A 1 86 ? -1.710 5.233 -7.709 1.00 95.88 86 PHE A O 1
ATOM 736 N N . LYS A 1 87 ? -2.781 4.816 -9.637 1.00 95.31 87 LYS A N 1
ATOM 737 C CA . LYS A 1 87 ? -3.563 6.060 -9.629 1.00 95.31 87 LYS A CA 1
ATOM 738 C C . LYS A 1 87 ? -4.562 6.069 -8.468 1.00 95.31 87 LYS A C 1
ATOM 740 O O . LYS A 1 87 ? -4.755 7.103 -7.833 1.00 95.31 87 LYS A O 1
ATOM 745 N N . ASP A 1 88 ? -5.168 4.913 -8.226 1.00 96.69 88 ASP A N 1
ATOM 746 C CA . ASP A 1 88 ? -6.176 4.661 -7.204 1.00 96.69 88 ASP A CA 1
ATOM 747 C C . ASP A 1 88 ? -5.597 3.745 -6.117 1.00 96.69 88 ASP A C 1
ATOM 749 O O . ASP A 1 88 ? -4.597 3.057 -6.326 1.00 96.69 88 ASP A O 1
ATOM 753 N N . TYR A 1 89 ? -6.256 3.706 -4.965 1.00 97.50 89 TYR A N 1
ATOM 754 C CA . TYR A 1 89 ? -6.059 2.660 -3.969 1.00 97.50 89 TYR A CA 1
ATOM 755 C C . TYR A 1 89 ? -6.668 1.350 -4.466 1.00 97.50 89 TYR A C 1
ATOM 757 O O . TYR A 1 89 ? -7.803 1.336 -4.935 1.00 97.50 89 TYR A O 1
ATOM 765 N N . LEU A 1 90 ? -5.929 0.251 -4.343 1.00 97.50 90 LEU A N 1
ATOM 766 C CA . LEU A 1 90 ? -6.281 -1.081 -4.826 1.00 97.50 90 LEU A CA 1
ATOM 767 C C . LEU A 1 90 ? -6.645 -1.993 -3.655 1.00 97.50 90 LEU A C 1
ATOM 769 O O . LEU A 1 90 ? -5.965 -2.021 -2.631 1.00 97.50 90 LEU A O 1
ATOM 773 N N . TYR A 1 91 ? -7.742 -2.725 -3.785 1.00 97.69 91 TYR A N 1
ATOM 774 C CA . TYR A 1 91 ? -8.287 -3.562 -2.721 1.00 97.69 91 TYR A CA 1
ATOM 775 C C . TYR A 1 91 ? -7.306 -4.663 -2.281 1.00 97.69 91 TYR A C 1
ATOM 777 O O . TYR A 1 91 ? -6.734 -5.354 -3.117 1.00 97.69 91 TYR A O 1
ATOM 785 N N . GLN A 1 92 ? -7.168 -4.918 -0.982 1.00 96.81 92 GLN A N 1
ATOM 786 C CA . GLN A 1 92 ? -6.443 -6.094 -0.484 1.00 96.81 92 GLN A CA 1
ATOM 787 C C . GLN A 1 92 ? -7.338 -7.050 0.284 1.00 96.81 92 GLN A C 1
ATOM 789 O O . GLN A 1 92 ? -7.285 -8.258 0.069 1.00 96.81 92 GLN A O 1
ATOM 794 N N . GLN A 1 93 ? -8.147 -6.524 1.198 1.00 97.69 93 GLN A N 1
ATOM 795 C CA . GLN A 1 93 ? -8.957 -7.329 2.102 1.00 97.69 93 GLN A CA 1
ATOM 796 C C . GLN A 1 93 ? -10.164 -6.527 2.580 1.00 97.69 93 GLN A C 1
ATOM 798 O O . GLN A 1 93 ? -10.087 -5.308 2.710 1.00 97.69 93 GLN A O 1
ATOM 803 N N . HIS A 1 94 ? -11.252 -7.208 2.927 1.00 97.69 94 HIS A N 1
ATOM 804 C CA . HIS A 1 94 ? -12.310 -6.636 3.750 1.00 97.69 94 HIS A CA 1
ATOM 805 C C . HIS A 1 94 ? -12.661 -7.544 4.928 1.00 97.69 94 HIS A C 1
ATOM 807 O O . HIS A 1 94 ? -12.434 -8.754 4.892 1.00 97.69 94 HIS A O 1
ATOM 813 N N . LEU A 1 95 ? -13.240 -6.941 5.963 1.00 97.31 95 LEU A N 1
ATOM 814 C CA . LEU A 1 95 ? -13.849 -7.612 7.102 1.00 97.31 95 LEU A CA 1
ATOM 815 C C . LEU A 1 95 ? -15.210 -6.997 7.385 1.00 97.31 95 LEU A C 1
ATOM 817 O O . LEU A 1 95 ? -15.372 -5.778 7.396 1.00 97.31 95 LEU A O 1
ATOM 821 N N . GLU A 1 96 ? -16.175 -7.849 7.685 1.00 95.94 96 GLU A N 1
ATOM 822 C CA . GLU A 1 96 ? -17.488 -7.425 8.138 1.00 95.94 96 GLU A CA 1
ATOM 823 C C . GLU A 1 96 ? -17.571 -7.442 9.662 1.00 95.94 96 GLU A C 1
ATOM 825 O O . GLU A 1 96 ? -17.194 -8.421 10.307 1.00 95.94 96 GLU A O 1
ATOM 830 N N . TYR A 1 97 ? -18.144 -6.393 10.251 1.00 96.12 97 TYR A N 1
ATOM 831 C CA . TYR A 1 97 ? -18.412 -6.350 11.684 1.00 96.12 97 TYR A CA 1
ATOM 832 C C . TYR A 1 97 ? -19.682 -5.552 11.969 1.00 96.12 97 TYR A C 1
ATOM 834 O O . TYR A 1 97 ? -19.781 -4.363 11.673 1.00 96.12 97 TYR A O 1
ATOM 842 N N . LYS A 1 98 ? -20.685 -6.223 12.548 1.00 94.94 98 LYS A N 1
ATOM 843 C CA . LYS A 1 98 ? -22.038 -5.676 12.743 1.00 94.94 98 LYS A CA 1
ATOM 844 C C . LYS A 1 98 ? -22.624 -5.147 11.424 1.00 94.94 98 LYS A C 1
ATOM 846 O O . LYS A 1 98 ? -22.854 -5.946 10.522 1.00 94.94 98 LYS A O 1
ATOM 851 N N . GLN A 1 99 ? -22.879 -3.841 11.326 1.00 95.31 99 GLN A N 1
ATOM 852 C CA . GLN A 1 99 ? -23.449 -3.169 10.151 1.00 95.31 99 GLN A CA 1
ATOM 853 C C . GLN A 1 99 ? -22.390 -2.486 9.277 1.00 95.31 99 GLN A C 1
ATOM 855 O O . GLN A 1 99 ? -22.738 -1.843 8.288 1.00 95.31 99 GLN A O 1
ATOM 860 N N . ASP A 1 100 ? -21.112 -2.659 9.614 1.00 96.44 100 ASP A N 1
ATOM 861 C CA . ASP A 1 100 ? -19.999 -2.009 8.939 1.00 96.44 100 ASP A CA 1
ATOM 862 C C . ASP A 1 100 ? -19.133 -3.022 8.174 1.00 96.44 100 ASP A C 1
ATOM 864 O O . ASP A 1 100 ? -19.075 -4.217 8.502 1.00 96.44 100 ASP A O 1
ATOM 868 N N . VAL A 1 101 ? -18.445 -2.517 7.152 1.00 97.06 101 VAL A N 1
ATOM 869 C CA . VAL A 1 101 ? -17.386 -3.198 6.404 1.00 97.06 101 VAL A CA 1
ATOM 870 C C . VAL A 1 101 ? -16.117 -2.367 6.505 1.00 97.06 101 VAL A C 1
ATOM 872 O O . VAL A 1 101 ? -16.119 -1.179 6.187 1.00 97.06 101 VAL A O 1
ATOM 875 N N . TYR A 1 102 ? -15.026 -2.999 6.911 1.00 97.94 102 TYR A N 1
ATOM 876 C CA . TYR A 1 102 ? -13.698 -2.403 6.964 1.00 97.94 102 TYR A CA 1
ATOM 877 C C . TYR A 1 102 ? -12.891 -2.943 5.805 1.00 97.94 102 TYR A C 1
ATOM 879 O O . TYR A 1 102 ? -12.800 -4.157 5.643 1.00 97.94 102 TYR A O 1
ATOM 887 N N . VAL A 1 103 ? -12.322 -2.058 4.999 1.00 98.06 103 VAL A N 1
ATOM 888 C CA . VAL A 1 103 ? -11.624 -2.440 3.776 1.00 98.06 103 VAL A CA 1
ATOM 889 C C . VAL A 1 103 ? -10.207 -1.894 3.820 1.00 98.06 103 VAL A C 1
ATOM 891 O O . VAL A 1 103 ? -10.008 -0.693 4.001 1.00 98.06 103 VAL A O 1
ATOM 894 N N . LEU A 1 104 ? -9.246 -2.799 3.666 1.00 98.38 104 LEU A N 1
ATOM 895 C CA . LEU A 1 104 ? -7.830 -2.514 3.511 1.00 98.38 104 LEU A CA 1
ATOM 896 C C . LEU A 1 104 ? -7.537 -2.304 2.027 1.00 98.38 104 LEU A C 1
ATOM 898 O O . LEU A 1 104 ? -7.781 -3.199 1.210 1.00 98.38 104 LEU A O 1
ATOM 902 N N . TYR A 1 105 ? -6.985 -1.142 1.701 1.00 97.88 105 TYR A N 1
ATOM 903 C CA . TYR A 1 105 ? -6.461 -0.842 0.378 1.00 97.88 105 TYR A CA 1
ATOM 904 C C . TYR A 1 105 ? -4.963 -0.557 0.428 1.00 97.88 105 TYR A C 1
ATOM 906 O O . TYR A 1 105 ? -4.437 -0.096 1.439 1.00 97.88 105 TYR A O 1
ATOM 914 N N . PHE A 1 106 ? -4.318 -0.778 -0.710 1.00 96.38 106 PHE A N 1
ATOM 915 C CA . PHE A 1 106 ? -2.900 -0.583 -0.966 1.00 96.38 106 PHE A CA 1
ATOM 916 C C . PHE A 1 106 ? -2.690 0.301 -2.191 1.00 96.38 106 PHE A C 1
ATOM 918 O O . PHE A 1 106 ? -3.437 0.221 -3.163 1.00 96.38 106 PHE A O 1
ATOM 925 N N . SER A 1 107 ? -1.650 1.118 -2.172 1.00 95.88 107 SER A N 1
ATOM 926 C CA . SER A 1 107 ? -1.148 1.798 -3.352 1.00 95.88 107 SER A CA 1
ATOM 927 C C . SER A 1 107 ? 0.345 2.102 -3.220 1.00 95.88 107 SER A C 1
ATOM 929 O O . SER A 1 107 ? 0.955 1.875 -2.180 1.00 95.88 107 SER A O 1
ATOM 931 N N . MET A 1 108 ? 0.932 2.650 -4.282 1.00 93.06 108 MET A N 1
ATOM 932 C CA . MET A 1 108 ? 2.238 3.296 -4.246 1.00 93.06 108 MET A CA 1
ATOM 933 C C . MET A 1 108 ? 2.140 4.820 -4.310 1.00 93.06 108 MET A C 1
ATOM 935 O O . MET A 1 108 ? 1.254 5.351 -4.990 1.00 93.06 108 MET A O 1
ATOM 939 N N . ALA A 1 109 ? 3.081 5.501 -3.662 1.00 85.50 109 ALA A N 1
ATOM 940 C CA . ALA A 1 109 ? 3.373 6.916 -3.854 1.00 85.50 109 ALA A CA 1
ATOM 941 C C . ALA A 1 109 ? 4.764 7.059 -4.492 1.00 85.50 109 ALA A C 1
ATOM 943 O O . ALA A 1 109 ? 5.670 6.277 -4.229 1.00 85.50 109 ALA A O 1
ATOM 944 N N . GLY A 1 110 ? 4.929 8.032 -5.389 1.00 79.69 110 GLY A N 1
ATOM 945 C CA . GLY A 1 110 ? 6.203 8.201 -6.087 1.00 79.69 110 GLY A CA 1
ATOM 946 C C . GLY A 1 110 ? 6.574 6.987 -6.950 1.00 79.69 110 GLY A C 1
ATOM 947 O O . GLY A 1 110 ? 5.809 6.605 -7.841 1.00 79.69 110 GLY A O 1
ATOM 948 N N . PHE A 1 111 ? 7.776 6.444 -6.740 1.00 76.81 111 PHE A N 1
ATOM 949 C CA . PHE A 1 111 ? 8.342 5.370 -7.563 1.00 76.81 111 PHE A CA 1
ATOM 950 C C . PHE A 1 111 ? 8.370 4.015 -6.860 1.00 76.81 111 PHE A C 1
ATOM 952 O O . PHE A 1 111 ? 8.227 2.983 -7.514 1.00 76.81 111 PHE A O 1
ATOM 959 N N . ASP A 1 112 ? 8.560 4.015 -5.548 1.00 84.19 112 ASP A N 1
ATOM 960 C CA . ASP A 1 112 ? 8.743 2.803 -4.769 1.00 84.19 112 ASP A CA 1
ATOM 961 C C . ASP A 1 112 ? 8.037 2.845 -3.414 1.00 84.19 112 ASP A C 1
ATOM 963 O O . ASP A 1 112 ? 7.807 1.771 -2.858 1.00 84.19 112 ASP A O 1
ATOM 967 N N . ASP A 1 113 ? 7.669 4.015 -2.893 1.00 90.19 113 ASP A N 1
ATOM 968 C CA . ASP A 1 113 ? 6.986 4.112 -1.606 1.00 90.19 113 ASP A CA 1
ATOM 969 C C . ASP A 1 113 ? 5.629 3.429 -1.646 1.00 90.19 113 ASP A C 1
ATOM 971 O O . ASP A 1 113 ? 4.888 3.486 -2.632 1.00 90.19 113 ASP A O 1
ATOM 975 N N . THR A 1 114 ? 5.283 2.808 -0.531 1.00 92.81 114 THR A N 1
ATOM 976 C CA . THR A 1 114 ? 4.052 2.038 -0.396 1.00 92.81 114 THR A CA 1
ATOM 977 C C . THR A 1 114 ? 3.158 2.644 0.662 1.00 92.81 114 THR A C 1
ATOM 979 O O . THR A 1 114 ? 3.618 3.041 1.729 1.00 92.81 114 THR A O 1
ATOM 982 N N . GLU A 1 115 ? 1.870 2.713 0.360 1.00 94.81 115 GLU A N 1
ATOM 983 C CA . GLU A 1 115 ? 0.856 3.282 1.230 1.00 94.81 115 GLU A CA 1
ATOM 984 C C . GLU A 1 115 ? -0.340 2.345 1.367 1.00 94.81 115 GLU A C 1
ATOM 986 O O . GLU A 1 115 ? -0.784 1.694 0.420 1.00 94.81 115 GLU A O 1
ATOM 991 N N . TRP A 1 116 ? -0.895 2.316 2.567 1.00 96.44 116 TRP A N 1
ATOM 992 C CA . TRP A 1 116 ? -2.079 1.563 2.923 1.00 96.44 116 TRP A CA 1
ATOM 993 C C . TRP A 1 116 ? -3.070 2.472 3.614 1.00 96.44 116 TRP A C 1
ATOM 995 O O . TRP A 1 116 ? -2.705 3.359 4.388 1.00 96.44 116 TRP A O 1
ATOM 1005 N N . CYS A 1 117 ? -4.346 2.200 3.396 1.00 97.00 117 CYS A N 1
ATOM 1006 C CA . CYS A 1 117 ? -5.395 2.799 4.197 1.00 97.00 117 CYS A CA 1
ATOM 1007 C C . CYS A 1 117 ? -6.456 1.774 4.569 1.00 97.00 117 CYS A C 1
ATOM 1009 O O . CYS A 1 117 ? -6.714 0.809 3.846 1.00 97.00 117 CYS A O 1
ATOM 1011 N N . ILE A 1 118 ? -7.091 2.027 5.708 1.00 98.06 118 ILE A N 1
ATOM 1012 C CA . ILE A 1 118 ? -8.324 1.359 6.097 1.00 98.06 118 ILE A CA 1
ATOM 1013 C C . ILE A 1 118 ? -9.448 2.377 5.988 1.00 98.06 118 ILE A C 1
ATOM 1015 O O . ILE A 1 118 ? -9.368 3.478 6.543 1.00 98.06 118 ILE A O 1
ATOM 1019 N N . ILE A 1 119 ? -10.519 1.986 5.308 1.00 97.00 119 ILE A N 1
ATOM 1020 C CA . ILE A 1 119 ? -11.761 2.752 5.251 1.00 97.00 119 ILE A CA 1
ATOM 1021 C C . ILE A 1 119 ? -12.932 1.907 5.739 1.00 97.00 119 ILE A C 1
ATOM 1023 O O . ILE A 1 119 ? -12.930 0.680 5.622 1.00 97.00 119 ILE A O 1
ATOM 1027 N N . LYS A 1 120 ? -13.942 2.579 6.282 1.00 96.44 120 LYS A N 1
ATOM 1028 C CA . LYS A 1 120 ? -15.161 1.975 6.810 1.00 96.44 120 LYS A CA 1
ATOM 1029 C C . LYS A 1 120 ? -16.360 2.366 5.959 1.00 96.44 120 LYS A C 1
ATOM 1031 O O . LYS A 1 120 ? -16.600 3.551 5.742 1.00 96.44 120 LYS A O 1
ATOM 1036 N N . TRP A 1 121 ? -17.140 1.373 5.566 1.00 95.81 121 TRP A N 1
ATOM 1037 C CA . TRP A 1 121 ? -18.418 1.511 4.878 1.00 95.81 121 TRP A CA 1
ATOM 1038 C C . TRP A 1 121 ? -19.541 0.991 5.757 1.00 95.81 121 TRP A C 1
ATOM 1040 O O . TRP A 1 121 ? -19.324 0.091 6.567 1.00 95.81 121 TRP A O 1
ATOM 1050 N N . ARG A 1 122 ? -20.764 1.466 5.523 1.00 94.62 122 ARG A N 1
ATOM 1051 C CA . ARG A 1 122 ? -21.940 0.685 5.913 1.00 94.62 122 ARG A CA 1
ATOM 1052 C C . ARG A 1 122 ? -22.139 -0.469 4.933 1.00 94.62 122 ARG A C 1
ATOM 1054 O O . ARG A 1 122 ? -21.976 -0.286 3.725 1.00 94.62 122 ARG A O 1
ATOM 1061 N N . LYS A 1 123 ? -22.556 -1.634 5.430 1.00 93.62 123 LYS A N 1
ATOM 1062 C CA . LYS A 1 123 ? -22.804 -2.835 4.610 1.00 93.62 123 LYS A CA 1
ATOM 1063 C C . LYS A 1 123 ? -23.784 -2.603 3.466 1.00 93.62 123 LYS A C 1
ATOM 1065 O O . LYS A 1 123 ? -23.563 -3.099 2.372 1.00 93.62 123 LYS A O 1
ATOM 1070 N N . ASP A 1 124 ? -24.834 -1.822 3.700 1.00 92.94 124 ASP A N 1
ATOM 1071 C CA . ASP A 1 124 ? -25.856 -1.505 2.697 1.00 92.94 124 ASP A CA 1
ATOM 1072 C C . ASP A 1 124 ? -25.394 -0.494 1.634 1.00 92.94 124 ASP A C 1
ATOM 1074 O O . ASP A 1 124 ? -26.116 -0.238 0.671 1.00 92.94 124 ASP A O 1
ATOM 1078 N N . LYS A 1 125 ? -24.208 0.097 1.810 1.00 92.62 125 LYS A N 1
ATOM 1079 C CA . LYS A 1 125 ? -23.617 1.086 0.900 1.00 92.62 125 LYS A CA 1
ATOM 1080 C C . LYS A 1 125 ? -22.392 0.570 0.165 1.00 92.62 125 LYS A C 1
ATOM 1082 O O . LYS A 1 125 ? -22.071 1.084 -0.902 1.00 92.62 125 LYS A O 1
ATOM 1087 N N . TRP A 1 126 ? -21.706 -0.426 0.715 1.00 93.31 126 TRP A N 1
ATOM 1088 C CA . TRP A 1 126 ? -20.525 -0.975 0.071 1.00 93.31 126 TRP A CA 1
ATOM 1089 C C . TRP A 1 126 ? -20.902 -1.828 -1.143 1.00 93.31 126 TRP A C 1
ATOM 1091 O O . TRP A 1 126 ? -21.674 -2.778 -1.049 1.00 93.31 126 TRP A O 1
ATOM 1101 N N . ASN A 1 127 ? -20.326 -1.491 -2.292 1.00 90.38 127 ASN A N 1
ATOM 1102 C CA . ASN A 1 127 ? -20.624 -2.086 -3.594 1.00 90.38 127 ASN A CA 1
ATOM 1103 C C . ASN A 1 127 ? -19.488 -2.982 -4.120 1.00 90.38 127 ASN A C 1
ATOM 1105 O O . ASN A 1 127 ? -19.362 -3.144 -5.330 1.00 90.38 127 ASN A O 1
ATOM 1109 N N . TYR A 1 128 ? -18.658 -3.545 -3.233 1.00 90.50 128 TYR A N 1
ATOM 1110 C CA . TYR A 1 128 ? -17.521 -4.402 -3.603 1.00 90.50 128 TYR A CA 1
ATOM 1111 C C . TYR A 1 128 ? -16.551 -3.749 -4.599 1.00 90.50 128 TYR A C 1
ATOM 1113 O O . TYR A 1 128 ? -16.006 -4.417 -5.475 1.00 90.50 128 TYR A O 1
ATOM 1121 N N . GLN A 1 129 ? -16.333 -2.438 -4.489 1.00 90.50 129 GLN A N 1
ATOM 1122 C CA . GLN A 1 129 ? -15.338 -1.766 -5.320 1.00 90.50 129 GLN A CA 1
ATOM 1123 C C . GLN A 1 129 ? -13.932 -2.322 -5.038 1.00 90.50 129 GLN A C 1
ATOM 1125 O O . GLN A 1 129 ? -13.492 -2.413 -3.890 1.00 90.50 129 GLN A O 1
ATOM 1130 N N . ASP A 1 130 ? -13.225 -2.700 -6.100 1.00 94.06 130 ASP A N 1
ATOM 1131 C CA . ASP A 1 130 ? -11.853 -3.204 -6.043 1.00 94.06 130 ASP A CA 1
ATOM 1132 C C . ASP A 1 130 ? -10.809 -2.077 -6.085 1.00 94.06 130 ASP A C 1
ATOM 1134 O O . ASP A 1 130 ? -9.617 -2.320 -5.880 1.00 94.06 130 ASP A O 1
ATOM 1138 N N . LYS A 1 131 ? -11.262 -0.845 -6.336 1.00 95.81 131 LYS A N 1
ATOM 1139 C CA . LYS A 1 131 ? -10.461 0.375 -6.353 1.00 95.81 131 LYS A CA 1
ATOM 1140 C C . LYS A 1 131 ? -11.199 1.519 -5.676 1.00 95.81 131 LYS A C 1
ATOM 1142 O O . LYS A 1 131 ? -12.427 1.575 -5.712 1.00 95.81 131 LYS A O 1
ATOM 1147 N N . ILE A 1 132 ? -10.450 2.463 -5.118 1.00 95.75 132 ILE A N 1
ATOM 1148 C CA . ILE A 1 132 ? -10.995 3.720 -4.608 1.00 95.75 132 ILE A CA 1
ATOM 1149 C C . ILE A 1 132 ? -10.089 4.902 -4.956 1.00 95.75 132 ILE A C 1
ATOM 1151 O O . ILE A 1 132 ? -8.869 4.831 -4.817 1.00 95.75 132 ILE A O 1
ATOM 1155 N N . ASP A 1 133 ? -10.691 6.000 -5.417 1.00 95.38 133 ASP A N 1
ATOM 1156 C CA . ASP A 1 133 ? -9.951 7.205 -5.801 1.00 95.38 133 ASP A CA 1
ATOM 1157 C C . ASP A 1 133 ? -9.183 7.766 -4.594 1.00 95.38 133 ASP A C 1
ATOM 1159 O O . ASP A 1 133 ? -9.769 8.133 -3.566 1.00 95.38 133 ASP A O 1
ATOM 1163 N N . LYS A 1 134 ? -7.858 7.878 -4.739 1.00 94.56 134 LYS A N 1
ATOM 1164 C CA . LYS A 1 134 ? -6.971 8.440 -3.713 1.00 94.56 134 LYS A CA 1
ATOM 1165 C C . LYS A 1 134 ? -7.381 9.834 -3.273 1.00 94.56 134 LYS A C 1
ATOM 1167 O O . LYS A 1 134 ? -7.238 10.165 -2.100 1.00 94.56 134 LYS A O 1
ATOM 1172 N N . LYS A 1 135 ? -7.895 10.662 -4.184 1.00 93.19 135 LYS A N 1
ATOM 1173 C CA . LYS A 1 135 ? -8.339 12.021 -3.859 1.00 93.19 135 LYS A CA 1
ATOM 1174 C C . LYS A 1 135 ? -9.497 11.993 -2.874 1.00 93.19 135 LYS A C 1
ATOM 1176 O O . LYS A 1 135 ? -9.497 12.787 -1.942 1.00 93.19 135 LYS A O 1
ATOM 1181 N N . LEU A 1 136 ? -10.443 11.067 -3.039 1.00 93.69 136 LEU A N 1
ATOM 1182 C CA . LEU A 1 136 ? -11.572 10.920 -2.117 1.00 93.69 136 LEU A CA 1
ATOM 1183 C C . LEU A 1 136 ? -11.107 10.435 -0.742 1.00 93.69 136 LEU A C 1
ATOM 1185 O O . LEU A 1 136 ? -11.570 10.947 0.277 1.00 93.69 136 LEU A O 1
ATOM 1189 N N . VAL A 1 137 ? -10.159 9.493 -0.706 1.00 94.12 137 VAL A N 1
ATOM 1190 C CA . VAL A 1 137 ? -9.549 9.026 0.549 1.00 94.12 137 VAL A CA 1
ATOM 1191 C C . VAL A 1 137 ? -8.810 10.165 1.256 1.00 94.12 137 VAL A C 1
ATOM 1193 O O . VAL A 1 137 ? -9.032 10.381 2.445 1.00 94.12 137 VAL A O 1
ATOM 1196 N N . ASN A 1 138 ? -8.002 10.944 0.532 1.00 91.88 138 ASN A N 1
ATOM 1197 C CA . ASN A 1 138 ? -7.271 12.084 1.091 1.00 91.88 138 ASN A CA 1
ATOM 1198 C C . ASN A 1 138 ? -8.222 13.175 1.597 1.00 91.88 138 ASN A C 1
ATOM 1200 O O . ASN A 1 138 ? -8.060 13.651 2.714 1.00 91.88 138 ASN A O 1
ATOM 1204 N N . MET A 1 139 ? -9.289 13.488 0.854 1.00 90.31 139 MET A N 1
ATOM 1205 C CA . MET A 1 139 ? -10.330 14.406 1.327 1.00 90.31 139 MET A CA 1
ATOM 1206 C C . MET A 1 139 ? -10.983 13.923 2.629 1.00 90.31 139 MET A C 1
ATOM 1208 O O . MET A 1 139 ? -11.290 14.746 3.489 1.00 90.31 139 MET A O 1
ATOM 1212 N N . GLN A 1 140 ? -11.213 12.616 2.802 1.00 90.06 140 GLN A N 1
ATOM 1213 C CA . GLN A 1 140 ? -11.709 12.076 4.074 1.00 90.06 140 GLN A CA 1
ATOM 1214 C C . GLN A 1 140 ? -10.669 12.174 5.187 1.00 90.06 140 GLN A C 1
ATOM 1216 O O . GLN A 1 140 ? -11.019 12.565 6.299 1.00 90.06 140 GLN A O 1
ATOM 1221 N N . ARG A 1 141 ? -9.405 11.851 4.902 1.00 88.81 141 ARG A N 1
ATOM 1222 C CA . ARG A 1 141 ? -8.303 11.948 5.867 1.00 88.81 141 ARG A CA 1
ATOM 1223 C C . ARG A 1 141 ? -8.140 13.379 6.384 1.00 88.81 141 ARG A C 1
ATOM 1225 O O . ARG A 1 141 ? -8.121 13.581 7.596 1.00 88.81 141 ARG A O 1
ATOM 1232 N N . ASP A 1 142 ? -8.107 14.359 5.485 1.00 86.94 142 ASP A N 1
ATOM 1233 C CA . ASP A 1 142 ? -7.901 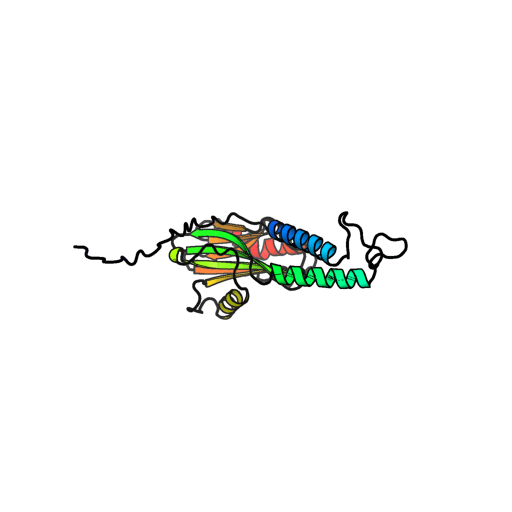15.775 5.816 1.00 86.94 142 ASP A CA 1
ATOM 1234 C C . ASP A 1 142 ? -9.079 16.354 6.612 1.00 86.94 142 ASP A C 1
ATOM 1236 O O . ASP A 1 142 ? -8.884 17.100 7.572 1.00 86.94 142 ASP A O 1
ATOM 1240 N N . ASN A 1 143 ? -10.308 15.938 6.284 1.00 79.75 143 ASN A N 1
ATOM 1241 C CA . ASN A 1 143 ? -11.513 16.290 7.042 1.00 79.75 143 ASN A CA 1
ATOM 1242 C C . ASN A 1 143 ? -11.743 15.391 8.270 1.00 79.75 143 ASN A C 1
ATOM 1244 O O . ASN A 1 143 ? -12.839 15.392 8.824 1.00 79.75 143 ASN A O 1
ATOM 1248 N N . ARG A 1 144 ? -10.756 14.581 8.680 1.00 69.81 144 ARG A N 1
ATOM 1249 C CA . ARG A 1 144 ? -10.836 13.662 9.833 1.00 69.81 144 ARG A CA 1
ATOM 1250 C C . ARG A 1 144 ? -12.073 12.750 9.831 1.00 69.81 144 ARG A C 1
ATOM 1252 O O . ARG A 1 144 ? -12.600 12.403 10.883 1.00 69.81 144 ARG A O 1
ATOM 1259 N N . GLY A 1 145 ? -12.539 12.349 8.650 1.00 64.81 145 GLY A N 1
ATOM 1260 C CA . GLY A 1 145 ? -13.710 11.489 8.484 1.00 64.81 145 GLY A CA 1
ATOM 1261 C C . GLY A 1 145 ? -15.064 12.206 8.569 1.00 64.81 145 GLY A C 1
ATOM 1262 O O . GLY A 1 145 ? -16.095 11.537 8.590 1.00 64.81 145 GLY A O 1
ATOM 1263 N N . GLU A 1 146 ? -15.094 13.542 8.642 1.00 68.94 146 GLU A N 1
ATOM 1264 C CA . GLU A 1 146 ? -16.327 14.317 8.858 1.00 68.94 146 GLU A CA 1
ATOM 1265 C C . GLU A 1 146 ? -17.033 14.748 7.568 1.00 68.94 146 GLU A C 1
ATOM 1267 O O . GLU A 1 146 ? -18.129 15.316 7.615 1.00 68.94 146 GLU A O 1
ATOM 1272 N N . ASN A 1 147 ? -16.449 14.482 6.397 1.00 74.31 147 ASN A N 1
ATOM 1273 C CA . ASN A 1 147 ? -17.089 14.842 5.140 1.00 74.31 147 ASN A CA 1
ATOM 1274 C C . ASN A 1 147 ? -18.272 13.894 4.864 1.00 74.31 147 ASN A C 1
ATOM 1276 O O . ASN A 1 147 ? -18.113 12.791 4.342 1.00 74.31 147 ASN A O 1
ATOM 1280 N N . LYS A 1 148 ? -19.477 14.359 5.209 1.00 71.38 148 LYS A N 1
ATOM 1281 C CA . LYS A 1 148 ? -20.746 13.619 5.095 1.00 71.38 148 LYS A CA 1
ATOM 1282 C C . LYS A 1 148 ? -21.185 13.331 3.655 1.00 71.38 148 LYS A C 1
ATOM 1284 O O . LYS A 1 148 ? -22.171 12.628 3.469 1.00 71.38 148 LYS A O 1
ATOM 1289 N N . ASN A 1 149 ? -20.487 13.872 2.655 1.00 78.25 149 ASN A N 1
ATOM 1290 C CA . ASN A 1 149 ? -20.839 13.689 1.246 1.00 78.25 149 ASN A CA 1
ATOM 1291 C C . ASN A 1 149 ? -20.249 12.412 0.634 1.00 78.25 149 ASN A C 1
ATOM 1293 O O . ASN A 1 149 ? -20.499 12.145 -0.538 1.00 78.25 149 ASN A O 1
ATOM 1297 N N . LEU A 1 150 ? -19.453 11.644 1.383 1.00 83.50 150 LEU A N 1
ATOM 1298 C CA . LEU A 1 150 ? -18.940 10.354 0.928 1.00 83.50 150 LEU A CA 1
ATOM 1299 C C . LEU A 1 150 ? -19.558 9.226 1.751 1.00 83.50 150 LEU A C 1
ATOM 1301 O O . LEU A 1 150 ? -19.746 9.346 2.959 1.00 83.50 150 LEU A O 1
ATOM 1305 N N . ASP A 1 151 ? -19.826 8.106 1.086 1.00 88.75 151 ASP A N 1
ATOM 1306 C CA . ASP A 1 151 ? -20.470 6.921 1.667 1.00 88.75 151 ASP A CA 1
ATOM 1307 C C . ASP A 1 151 ? -19.548 6.098 2.596 1.00 88.75 151 ASP A C 1
ATOM 1309 O O . ASP A 1 151 ? -19.931 5.031 3.086 1.00 88.75 151 ASP A O 1
ATOM 1313 N N . PHE A 1 152 ? -18.335 6.593 2.859 1.00 93.38 152 PHE A N 1
ATOM 1314 C CA . PHE A 1 152 ? -17.331 5.946 3.695 1.00 93.38 152 PHE A CA 1
ATOM 1315 C C . PHE A 1 152 ? -16.612 6.926 4.614 1.00 93.38 152 PHE A C 1
ATOM 1317 O O . PHE A 1 152 ? -16.514 8.120 4.338 1.00 93.38 152 PHE A O 1
ATOM 1324 N N . SER A 1 153 ? -16.042 6.382 5.686 1.00 93.75 153 SER A N 1
ATOM 1325 C CA . SER A 1 153 ? -15.185 7.106 6.623 1.00 93.75 153 SER A CA 1
ATOM 1326 C C . SER A 1 153 ? -13.759 6.571 6.569 1.00 93.75 153 SER A C 1
ATOM 1328 O O . SER A 1 153 ? -13.536 5.366 6.448 1.00 93.75 153 SER A O 1
ATOM 1330 N N . PHE A 1 154 ? -12.786 7.464 6.700 1.00 95.19 154 PHE A N 1
ATOM 1331 C CA . PHE A 1 154 ? -11.381 7.097 6.850 1.00 95.19 154 PHE A CA 1
ATOM 1332 C C . PHE A 1 154 ? -11.094 6.585 8.273 1.00 95.19 154 PHE A C 1
ATOM 1334 O O . PHE A 1 154 ? -11.612 7.146 9.239 1.00 95.19 154 PHE A O 1
ATOM 1341 N N . ILE A 1 155 ? -10.286 5.524 8.405 1.00 96.00 155 ILE A N 1
ATOM 1342 C CA . ILE A 1 155 ? -9.911 4.932 9.701 1.00 96.00 155 ILE A CA 1
ATOM 1343 C C . ILE A 1 155 ? -8.443 5.189 10.027 1.00 96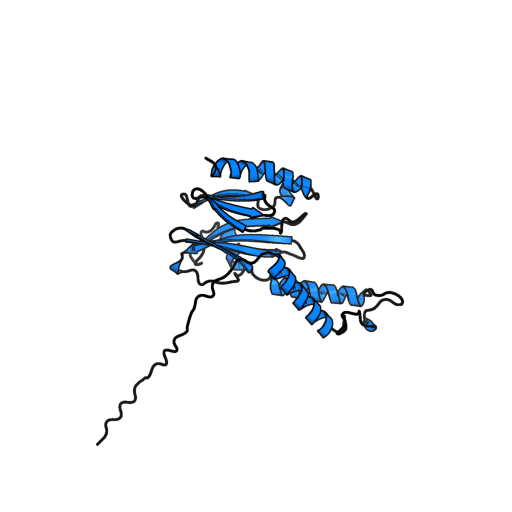.00 155 ILE A C 1
ATOM 1345 O O . ILE A 1 155 ? -8.148 5.782 11.062 1.00 96.00 155 ILE A O 1
ATOM 1349 N N . CYS A 1 156 ? -7.524 4.742 9.173 1.00 95.62 156 CYS A N 1
ATOM 1350 C CA . CYS A 1 156 ? -6.094 4.965 9.363 1.00 95.62 156 CYS A CA 1
ATOM 1351 C C . CYS A 1 156 ? -5.332 4.910 8.038 1.00 95.62 156 CYS A C 1
ATOM 1353 O O . CYS A 1 156 ? -5.828 4.381 7.039 1.00 95.62 156 CYS A O 1
ATOM 1355 N N . PHE A 1 157 ? -4.114 5.444 8.068 1.00 95.44 157 PHE A N 1
ATOM 1356 C CA . PHE A 1 157 ? -3.159 5.444 6.966 1.00 95.44 157 PHE A CA 1
ATOM 1357 C C . PHE A 1 157 ? -1.810 4.939 7.469 1.00 95.44 157 PHE A C 1
ATOM 1359 O O . PHE A 1 157 ? -1.445 5.154 8.625 1.00 95.44 157 PHE A O 1
ATOM 1366 N N . ASN A 1 158 ? -1.092 4.238 6.609 1.00 93.69 158 ASN A N 1
ATOM 1367 C CA . ASN A 1 158 ? 0.210 3.680 6.913 1.00 93.69 158 ASN A CA 1
ATOM 1368 C C . ASN A 1 158 ? 1.083 3.779 5.667 1.00 93.69 158 ASN A C 1
ATOM 1370 O O . ASN A 1 158 ? 0.629 3.441 4.580 1.00 93.69 158 ASN A O 1
ATOM 1374 N N . TYR A 1 159 ? 2.308 4.247 5.821 1.00 91.88 159 TYR A N 1
ATOM 1375 C CA . TYR A 1 159 ? 3.217 4.594 4.742 1.00 91.88 159 TYR A CA 1
ATOM 1376 C C . TYR A 1 159 ? 4.608 4.065 5.039 1.00 91.88 159 TYR A C 1
ATOM 1378 O O . TYR A 1 159 ? 5.000 3.911 6.198 1.00 91.88 159 TYR A O 1
ATOM 1386 N N . ASP A 1 160 ? 5.320 3.716 3.979 1.00 86.12 160 ASP A N 1
ATOM 1387 C CA . ASP A 1 160 ? 6.623 3.090 4.077 1.00 86.12 160 ASP A CA 1
ATOM 1388 C C . ASP A 1 160 ? 7.493 3.470 2.870 1.00 86.12 160 ASP A C 1
ATOM 1390 O O . ASP A 1 160 ? 7.219 3.052 1.737 1.00 86.12 160 ASP A O 1
ATOM 1394 N N . GLU A 1 161 ? 8.517 4.285 3.136 1.00 79.50 161 GLU A N 1
ATOM 1395 C CA . GLU A 1 161 ? 9.528 4.747 2.172 1.00 79.50 161 GLU A CA 1
ATOM 1396 C C . GLU A 1 161 ? 10.700 3.749 2.075 1.00 79.50 161 GLU A C 1
ATOM 1398 O O . GLU A 1 161 ? 11.280 3.559 1.006 1.00 79.50 161 GLU A O 1
ATOM 1403 N N . GLY A 1 162 ? 11.017 3.022 3.157 1.00 69.38 162 GLY A N 1
ATOM 1404 C CA . GLY A 1 162 ? 12.270 2.277 3.281 1.00 69.38 162 GLY A CA 1
ATOM 1405 C C . GLY A 1 162 ? 12.214 1.108 4.266 1.00 69.38 162 GLY A C 1
ATOM 1406 O O . GLY A 1 162 ? 11.419 1.064 5.190 1.00 69.38 162 GLY A O 1
ATOM 1407 N N . PRO A 1 163 ? 13.156 0.173 4.118 1.00 71.38 163 PRO A N 1
ATOM 1408 C CA . PRO A 1 163 ? 12.956 -1.283 4.278 1.00 71.38 163 PRO A CA 1
ATOM 1409 C C . PRO A 1 163 ? 11.513 -1.812 4.453 1.00 71.38 163 PRO A C 1
ATOM 1411 O O . PRO A 1 163 ? 11.085 -2.238 5.524 1.00 71.38 163 PRO A O 1
ATOM 1414 N N . LYS A 1 164 ? 10.787 -1.924 3.338 1.00 79.62 164 LYS A N 1
ATOM 1415 C CA . LYS A 1 164 ? 9.340 -2.182 3.343 1.00 79.62 164 LYS A CA 1
ATOM 1416 C C . LYS A 1 164 ? 8.929 -3.529 3.945 1.00 79.62 164 LYS A C 1
ATOM 1418 O O . LYS A 1 164 ? 9.489 -4.591 3.635 1.00 79.62 164 LYS A O 1
ATOM 1423 N N . ASN A 1 165 ? 7.862 -3.494 4.741 1.00 84.25 165 ASN A N 1
ATOM 1424 C CA . ASN A 1 165 ? 7.109 -4.680 5.159 1.00 84.25 165 ASN A CA 1
ATOM 1425 C C . ASN A 1 165 ? 5.914 -4.898 4.221 1.00 84.25 165 ASN A C 1
ATOM 1427 O O . ASN A 1 165 ? 4.826 -4.372 4.477 1.00 84.25 165 ASN A O 1
ATOM 1431 N N . LEU A 1 166 ? 6.150 -5.634 3.128 1.00 89.44 166 LEU A N 1
ATOM 1432 C CA . LEU A 1 166 ? 5.154 -5.963 2.091 1.00 89.44 166 LEU A CA 1
ATOM 1433 C C . LEU A 1 166 ? 4.484 -7.326 2.310 1.00 89.44 166 LEU A C 1
ATOM 1435 O O . LEU A 1 166 ? 3.413 -7.593 1.762 1.00 89.44 166 LEU A O 1
ATOM 1439 N N . ASP A 1 167 ? 5.095 -8.172 3.135 1.00 87.88 167 ASP A N 1
ATOM 1440 C CA . ASP A 1 167 ? 4.591 -9.508 3.419 1.00 87.88 167 ASP A CA 1
ATOM 1441 C C . ASP A 1 167 ? 3.401 -9.455 4.373 1.00 87.88 167 ASP A C 1
ATOM 1443 O O . ASP A 1 167 ? 3.392 -8.693 5.343 1.00 87.88 167 ASP A O 1
ATOM 1447 N N . ARG A 1 168 ? 2.406 -10.317 4.128 1.00 88.44 168 ARG A N 1
ATOM 1448 C CA . ARG A 1 168 ? 1.268 -10.555 5.033 1.00 88.44 168 ARG A CA 1
ATOM 1449 C C . ARG A 1 168 ? 0.599 -9.257 5.513 1.00 88.44 168 ARG A C 1
ATOM 1451 O O . ARG A 1 168 ? 0.282 -9.105 6.688 1.00 88.44 168 ARG A O 1
ATOM 1458 N N . VAL A 1 169 ? 0.381 -8.316 4.594 1.00 95.38 169 VAL A N 1
ATOM 1459 C CA . VAL A 1 169 ? -0.403 -7.113 4.894 1.00 95.38 169 VAL A CA 1
ATOM 1460 C C . VAL A 1 169 ? -1.871 -7.509 4.980 1.00 95.38 169 VAL A C 1
ATOM 1462 O O . VAL A 1 169 ? -2.477 -7.869 3.967 1.00 95.38 169 VAL A O 1
ATOM 1465 N N . ILE A 1 170 ? -2.409 -7.513 6.197 1.00 97.19 170 ILE A N 1
ATOM 1466 C CA . ILE A 1 170 ? -3.770 -7.955 6.501 1.00 97.19 170 ILE A CA 1
ATOM 1467 C C . ILE A 1 170 ? -4.401 -7.077 7.578 1.00 97.19 170 ILE A C 1
ATOM 1469 O O . ILE A 1 170 ? -3.728 -6.390 8.347 1.00 97.19 170 ILE A O 1
ATOM 1473 N N . ILE A 1 171 ? -5.719 -7.165 7.668 1.00 98.38 171 ILE A N 1
ATOM 1474 C CA . ILE A 1 171 ? -6.501 -6.730 8.815 1.00 98.38 171 ILE A CA 1
ATOM 1475 C C . ILE A 1 171 ? -7.190 -7.934 9.458 1.00 98.38 171 ILE A C 1
ATOM 1477 O O . ILE A 1 171 ? -7.557 -8.899 8.782 1.00 98.38 171 ILE A O 1
ATOM 1481 N N . PHE A 1 172 ? -7.408 -7.878 10.768 1.00 98.25 172 PHE A N 1
ATOM 1482 C CA . PHE A 1 172 ? -8.217 -8.854 11.502 1.00 98.25 172 PHE A CA 1
ATOM 1483 C C . PHE A 1 172 ? -8.931 -8.201 12.686 1.00 98.25 172 PHE A C 1
ATOM 1485 O O . PHE A 1 172 ? -8.596 -7.090 13.096 1.00 98.25 172 PHE A O 1
ATOM 1492 N N . ILE A 1 173 ? -9.930 -8.896 13.240 1.00 98.00 173 ILE A N 1
ATOM 1493 C CA . ILE A 1 173 ? -10.661 -8.441 14.426 1.00 98.00 173 ILE A CA 1
ATOM 1494 C C . ILE A 1 173 ? -10.360 -9.354 15.611 1.00 98.00 173 ILE A C 1
ATOM 1496 O O . ILE A 1 173 ? -10.478 -10.574 15.505 1.00 98.00 173 ILE A O 1
ATOM 1500 N N . LYS A 1 174 ? -10.026 -8.757 16.757 1.00 96.81 174 LYS A N 1
ATOM 1501 C CA . LYS A 1 174 ? -9.852 -9.447 18.040 1.00 96.81 174 LYS A CA 1
ATOM 1502 C C . LYS A 1 174 ? -10.448 -8.608 19.166 1.00 96.81 174 LYS A C 1
ATOM 1504 O O . LYS A 1 174 ? -10.132 -7.434 19.272 1.00 96.81 174 LYS A O 1
ATOM 1509 N N . ASN A 1 175 ? -11.316 -9.189 19.995 1.00 94.38 175 ASN A N 1
ATOM 1510 C CA . ASN A 1 175 ? -11.916 -8.521 21.164 1.00 94.38 175 ASN A CA 1
ATOM 1511 C C . ASN A 1 175 ? -12.543 -7.139 20.865 1.00 94.38 175 ASN A C 1
ATOM 1513 O O . ASN A 1 175 ? -12.423 -6.208 21.653 1.00 94.38 175 ASN A O 1
ATOM 1517 N N . ASN A 1 176 ? -13.251 -7.002 19.736 1.00 95.94 176 ASN A N 1
ATOM 1518 C CA . ASN A 1 176 ? -13.815 -5.729 19.245 1.00 95.94 176 ASN A CA 1
ATOM 1519 C C . ASN A 1 176 ? -12.770 -4.667 18.861 1.00 95.94 176 ASN A C 1
ATOM 1521 O O . ASN A 1 176 ? -13.094 -3.483 18.774 1.00 95.94 176 ASN A O 1
ATOM 1525 N N . TYR A 1 177 ? -11.546 -5.084 18.573 1.00 98.19 177 TYR A N 1
ATOM 1526 C CA . TYR A 1 177 ? -10.529 -4.247 17.969 1.00 98.19 177 TYR A CA 1
ATOM 1527 C C . TYR A 1 177 ? -10.248 -4.695 16.545 1.00 98.19 177 TYR A C 1
ATOM 1529 O O . TYR A 1 177 ? -10.103 -5.889 16.295 1.00 98.19 177 TYR A O 1
ATOM 1537 N N . LEU A 1 178 ? -10.144 -3.737 15.631 1.00 98.62 178 LEU A N 1
ATOM 1538 C CA . LEU A 1 178 ? -9.599 -3.946 14.297 1.00 98.62 178 LEU A CA 1
ATOM 1539 C C . LEU A 1 178 ? -8.098 -3.671 14.342 1.00 98.62 178 LEU A C 1
ATOM 1541 O O . LEU A 1 178 ? -7.677 -2.600 14.779 1.00 98.62 178 LEU A O 1
ATOM 1545 N N . VAL A 1 179 ? -7.312 -4.643 13.894 1.00 98.44 179 VAL A N 1
ATOM 1546 C CA . VAL A 1 179 ? -5.850 -4.600 13.905 1.00 98.44 179 VAL A CA 1
ATOM 1547 C C . VAL A 1 179 ? -5.338 -4.715 12.481 1.00 98.44 179 VAL A C 1
ATOM 1549 O O . VAL A 1 179 ? -5.822 -5.558 11.727 1.00 98.44 179 VAL A O 1
ATOM 1552 N N . MET A 1 180 ? -4.350 -3.894 12.134 1.00 98.00 180 MET A N 1
ATOM 1553 C CA . MET A 1 180 ? -3.578 -4.031 10.902 1.00 98.00 180 MET A CA 1
ATOM 1554 C C . MET A 1 180 ? -2.228 -4.679 11.197 1.00 98.00 180 MET A C 1
ATOM 1556 O O . MET A 1 180 ? -1.506 -4.239 12.095 1.00 98.00 180 MET A O 1
ATOM 1560 N N . GLU A 1 181 ? -1.879 -5.698 10.422 1.00 96.06 181 GLU A N 1
ATOM 1561 C CA . GLU A 1 181 ? -0.612 -6.421 10.501 1.00 96.06 181 GLU A CA 1
ATOM 1562 C C . GLU A 1 181 ? 0.142 -6.295 9.177 1.00 96.06 181 GLU A C 1
ATOM 1564 O O . GLU A 1 181 ? -0.466 -6.353 8.109 1.00 96.06 181 GLU A O 1
ATOM 1569 N N . ARG A 1 182 ? 1.463 -6.118 9.251 1.00 93.50 182 ARG A N 1
ATOM 1570 C CA . ARG A 1 182 ? 2.385 -6.148 8.109 1.00 93.50 182 ARG A CA 1
ATOM 1571 C C . ARG A 1 182 ? 3.705 -6.755 8.563 1.00 93.50 182 ARG A C 1
ATOM 1573 O O . ARG A 1 182 ? 4.240 -6.351 9.597 1.00 93.50 182 ARG A O 1
ATOM 1580 N N . GLY A 1 183 ? 4.232 -7.718 7.813 1.00 91.75 183 GLY A N 1
ATOM 1581 C CA . GLY A 1 183 ? 5.491 -8.395 8.136 1.00 91.75 183 GLY A CA 1
ATOM 1582 C C . GLY A 1 183 ? 5.478 -9.111 9.492 1.00 91.75 183 GLY A C 1
ATOM 1583 O O . GLY A 1 183 ? 6.514 -9.211 10.137 1.00 91.75 183 GLY A O 1
ATOM 1584 N N . GLY A 1 184 ? 4.307 -9.553 9.971 1.00 94.25 184 GLY A N 1
ATOM 1585 C CA . GLY A 1 184 ? 4.159 -10.175 11.293 1.00 94.25 184 GLY A CA 1
ATOM 1586 C C . GLY A 1 184 ? 4.118 -9.199 12.477 1.00 94.25 184 GLY A C 1
ATOM 1587 O O . GLY A 1 184 ? 3.991 -9.638 13.618 1.00 94.25 184 GLY A O 1
ATOM 1588 N N . LEU A 1 185 ? 4.198 -7.889 12.233 1.00 96.31 185 LEU A N 1
ATOM 1589 C CA . LEU A 1 185 ? 4.113 -6.842 13.253 1.00 96.31 185 LEU A CA 1
ATOM 1590 C C . LEU A 1 185 ? 2.784 -6.095 13.144 1.00 96.31 185 LEU A C 1
ATOM 1592 O O . LEU A 1 185 ? 2.191 -6.027 12.070 1.00 96.31 185 LEU A O 1
ATOM 1596 N N . TYR A 1 186 ? 2.309 -5.523 14.252 1.00 97.44 186 TYR A N 1
ATOM 1597 C CA . TYR A 1 186 ? 1.063 -4.751 14.262 1.00 97.44 186 TYR A CA 1
ATOM 1598 C C . TYR A 1 186 ? 1.378 -3.277 14.045 1.00 97.44 186 TYR A C 1
ATOM 1600 O O . TYR A 1 186 ? 2.304 -2.754 14.661 1.00 97.44 186 TYR A O 1
ATOM 1608 N N . HIS A 1 187 ? 0.589 -2.625 13.195 1.00 96.50 187 HIS A N 1
ATOM 1609 C CA . HIS A 1 187 ? 0.821 -1.245 12.752 1.00 96.50 187 HIS A CA 1
ATOM 1610 C C . HIS A 1 187 ? -0.304 -0.294 13.152 1.00 96.50 187 HIS A C 1
ATOM 1612 O O . HIS A 1 187 ? -0.058 0.892 13.364 1.00 96.50 187 HIS A O 1
ATOM 1618 N N . SER A 1 188 ? -1.528 -0.803 13.315 1.00 97.75 188 SER A N 1
ATOM 1619 C CA . SER A 1 188 ? -2.650 0.012 13.775 1.00 97.75 188 SER A CA 1
ATOM 1620 C C . SER A 1 188 ? -3.643 -0.771 14.630 1.00 97.75 188 SER A C 1
ATOM 1622 O O . SER A 1 188 ? -3.778 -1.991 14.508 1.00 97.75 188 SER A O 1
ATOM 1624 N N . LEU A 1 189 ? -4.325 -0.047 15.518 1.00 98.50 189 LEU A N 1
ATOM 1625 C CA . LEU A 1 189 ? -5.362 -0.546 16.411 1.00 98.50 189 LEU A CA 1
ATOM 1626 C C . LEU A 1 189 ? -6.524 0.441 16.463 1.00 98.50 189 LEU A C 1
ATOM 1628 O O . LEU A 1 189 ? -6.385 1.571 16.943 1.00 98.50 189 LEU A O 1
ATOM 1632 N N . PHE A 1 190 ? -7.691 -0.022 16.035 1.00 98.44 190 PHE A N 1
ATOM 1633 C CA . PHE A 1 190 ? -8.933 0.734 16.058 1.00 98.44 190 PHE A CA 1
ATOM 1634 C C . PHE A 1 190 ? -9.964 0.056 16.964 1.00 98.44 190 PHE A C 1
ATOM 1636 O O . PHE A 1 190 ? -10.264 -1.128 16.822 1.00 98.44 190 PHE A O 1
ATOM 1643 N N . ASP A 1 191 ? -10.520 0.818 17.899 1.00 98.06 191 ASP A N 1
ATOM 1644 C CA . ASP A 1 191 ? -11.586 0.390 18.799 1.00 98.06 191 ASP A CA 1
ATOM 1645 C C . ASP A 1 191 ? -12.934 0.436 18.075 1.00 98.06 191 ASP A C 1
ATOM 1647 O O . ASP A 1 191 ? -13.484 1.511 17.811 1.00 98.06 191 ASP A O 1
ATOM 1651 N N . LEU A 1 192 ? -13.486 -0.742 17.772 1.00 97.38 192 LEU A N 1
ATOM 1652 C CA . LEU A 1 192 ? -14.759 -0.876 17.062 1.00 97.38 192 LEU A CA 1
ATOM 1653 C C . LEU A 1 192 ? -15.960 -0.513 17.939 1.00 97.38 192 LEU A C 1
ATOM 1655 O O . LEU A 1 192 ? -17.032 -0.217 17.414 1.00 97.38 192 LEU A O 1
ATOM 1659 N N . LYS A 1 193 ? -15.828 -0.567 19.269 1.00 95.12 193 LYS A N 1
ATOM 1660 C CA . LYS A 1 193 ? -16.917 -0.233 20.195 1.00 95.12 193 LYS A CA 1
ATOM 1661 C C . LYS A 1 193 ? -17.070 1.277 20.322 1.00 95.12 193 LYS A C 1
ATOM 1663 O O . LYS A 1 193 ? -18.192 1.772 20.284 1.00 95.12 193 LYS A O 1
ATOM 1668 N N . ASN A 1 194 ? -15.951 1.983 20.454 1.00 96.06 194 ASN A N 1
ATOM 1669 C CA . ASN A 1 194 ? -15.925 3.432 20.650 1.00 96.06 194 ASN A CA 1
ATOM 1670 C C . ASN A 1 194 ? -15.677 4.217 19.353 1.00 96.06 194 ASN A C 1
ATOM 1672 O O . ASN A 1 194 ? -15.628 5.443 19.389 1.00 96.06 194 ASN A O 1
ATOM 1676 N N . ASN A 1 195 ? -15.526 3.522 18.219 1.00 93.81 195 ASN A N 1
ATOM 1677 C CA . ASN A 1 195 ? -15.238 4.097 16.905 1.00 93.81 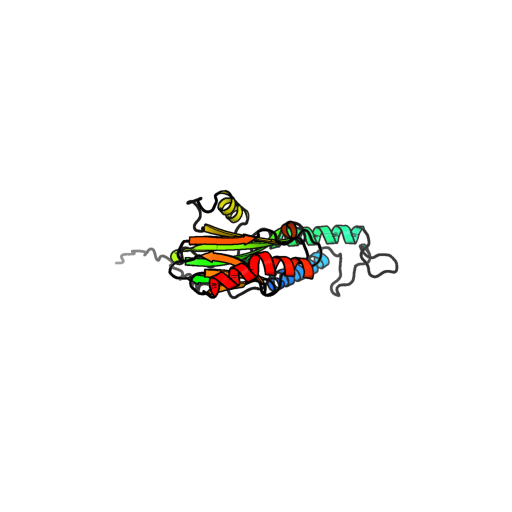195 ASN A CA 1
ATOM 1678 C C . ASN A 1 195 ? -14.033 5.056 16.954 1.00 93.81 195 ASN A C 1
ATOM 1680 O O . ASN A 1 195 ? -14.116 6.205 16.519 1.00 93.81 195 ASN A O 1
ATOM 1684 N N . LYS A 1 196 ? -12.923 4.586 17.535 1.00 95.94 196 LYS A N 1
ATOM 1685 C CA . LYS A 1 196 ? -11.752 5.416 17.837 1.00 95.94 196 LYS A CA 1
ATOM 1686 C C . LYS A 1 196 ? -10.451 4.733 17.429 1.00 95.94 196 LYS A C 1
ATOM 1688 O O . LYS A 1 196 ? -10.186 3.606 17.836 1.00 95.94 196 LYS A O 1
ATOM 1693 N N . LEU A 1 197 ? -9.601 5.450 16.695 1.00 96.62 197 LEU A N 1
ATOM 1694 C CA . LEU A 1 197 ? -8.223 5.029 16.448 1.00 96.62 197 LEU A CA 1
ATOM 1695 C C . LEU A 1 197 ? -7.410 5.200 17.735 1.00 96.62 197 LEU A C 1
ATOM 1697 O O . LEU A 1 197 ? -7.350 6.300 18.287 1.00 96.62 197 LEU A O 1
ATOM 1701 N N . LEU A 1 198 ? -6.842 4.107 18.241 1.00 97.56 198 LEU A N 1
ATOM 1702 C CA . LEU A 1 198 ? -6.091 4.102 19.497 1.00 97.56 198 LEU A CA 1
ATOM 1703 C C . LEU A 1 198 ? -4.588 4.194 19.258 1.00 97.56 198 LEU A C 1
ATOM 1705 O O . LEU A 1 198 ? -3.908 4.947 19.950 1.00 97.56 198 LEU A O 1
ATOM 1709 N N . ILE A 1 199 ? -4.077 3.417 18.303 1.00 97.62 199 ILE A N 1
ATOM 1710 C CA . ILE A 1 199 ? -2.654 3.357 17.967 1.00 97.62 199 ILE A CA 1
ATOM 1711 C C . ILE A 1 199 ? -2.534 3.328 16.447 1.00 97.62 199 ILE A C 1
ATOM 1713 O O . ILE A 1 199 ? -3.191 2.522 15.792 1.00 97.62 199 ILE A O 1
ATOM 1717 N N . ASN A 1 200 ? -1.703 4.210 15.905 1.00 96.19 200 ASN A N 1
ATOM 1718 C CA . ASN A 1 200 ? -1.265 4.205 14.517 1.00 96.19 200 ASN A CA 1
ATOM 1719 C C . ASN A 1 200 ? 0.047 4.979 14.444 1.00 96.19 200 ASN A C 1
ATOM 1721 O O . ASN A 1 200 ? 0.133 6.061 15.027 1.00 96.19 200 ASN A O 1
ATOM 1725 N N . GLU A 1 201 ? 1.035 4.443 13.737 1.00 93.62 201 GLU A N 1
ATOM 1726 C CA . GLU A 1 201 ? 2.184 5.228 13.296 1.00 93.62 201 GLU A CA 1
ATOM 1727 C C . GLU A 1 201 ? 2.148 5.315 11.777 1.00 93.62 201 GLU A C 1
ATOM 1729 O O . GLU A 1 201 ? 2.300 4.297 11.107 1.00 93.62 201 GLU A O 1
ATOM 1734 N N . ASP A 1 202 ? 1.916 6.519 11.253 1.00 92.00 202 ASP A N 1
ATOM 1735 C CA . ASP A 1 202 ? 1.744 6.753 9.822 1.00 92.00 202 ASP A CA 1
ATOM 1736 C C . ASP A 1 202 ? 3.012 6.387 9.040 1.00 92.00 202 ASP A C 1
ATOM 1738 O O . ASP A 1 202 ? 2.873 5.847 7.951 1.00 92.00 202 ASP A O 1
ATOM 1742 N N . SER A 1 203 ? 4.216 6.644 9.571 1.00 91.50 203 SER A N 1
ATOM 1743 C CA . SER A 1 203 ? 5.485 6.303 8.907 1.00 91.50 203 SER A CA 1
ATOM 1744 C C . SER A 1 203 ? 6.529 5.797 9.910 1.00 91.50 203 SER A C 1
ATOM 1746 O O . SER A 1 203 ? 7.287 6.589 10.486 1.00 91.50 203 SER A O 1
ATOM 1748 N N . PRO A 1 204 ? 6.610 4.470 10.133 1.00 89.62 204 PRO A N 1
ATOM 1749 C CA . PRO A 1 204 ? 7.633 3.887 10.996 1.00 89.62 204 PRO A CA 1
ATOM 1750 C C . PRO A 1 204 ? 9.060 4.207 10.545 1.00 89.62 204 PRO A C 1
ATOM 1752 O O . PRO A 1 204 ? 9.922 4.430 11.394 1.00 89.62 204 PRO A O 1
ATOM 1755 N N . PHE A 1 205 ? 9.297 4.298 9.234 1.00 89.06 205 PHE A N 1
ATOM 1756 C CA . PHE A 1 205 ? 10.583 4.701 8.663 1.00 89.06 205 PHE A CA 1
ATOM 1757 C C . PHE A 1 205 ? 11.016 6.080 9.185 1.00 89.06 205 PHE A C 1
ATOM 1759 O O . PHE A 1 205 ? 12.047 6.212 9.844 1.00 89.06 205 PHE A O 1
ATOM 1766 N N . THR A 1 206 ? 10.162 7.097 9.023 1.00 89.12 206 THR A N 1
ATOM 1767 C CA . THR A 1 206 ? 10.459 8.464 9.479 1.00 89.12 206 THR A CA 1
ATOM 1768 C C . THR A 1 206 ? 10.642 8.547 10.997 1.00 89.12 206 THR A C 1
ATOM 1770 O O . THR A 1 206 ? 11.450 9.338 11.481 1.00 89.12 206 THR A O 1
ATOM 1773 N N . LYS A 1 207 ? 9.892 7.761 11.781 1.00 90.88 207 LYS A N 1
ATOM 1774 C CA . LYS A 1 207 ? 9.989 7.798 13.251 1.00 90.88 207 LYS A CA 1
ATOM 1775 C C . LYS A 1 207 ? 11.186 7.066 13.823 1.00 90.88 207 LYS A C 1
ATOM 1777 O O . LYS A 1 207 ? 11.735 7.517 14.825 1.00 90.88 207 LYS A O 1
ATOM 1782 N N . SER A 1 208 ? 11.528 5.924 13.242 1.00 90.62 208 SER A N 1
ATOM 1783 C CA . SER A 1 208 ? 12.672 5.128 13.675 1.00 90.62 208 SER A CA 1
ATOM 1784 C C . SER A 1 208 ? 13.994 5.782 13.274 1.00 90.62 208 SER A C 1
ATOM 1786 O O . SER A 1 208 ? 14.987 5.582 13.968 1.00 90.62 208 SER A O 1
ATOM 1788 N N . ASN A 1 209 ? 13.986 6.618 12.224 1.00 89.75 209 ASN A N 1
ATOM 1789 C CA . ASN A 1 209 ? 15.157 7.338 11.721 1.00 89.75 209 ASN A CA 1
ATOM 1790 C C . ASN A 1 209 ? 16.323 6.379 11.411 1.00 89.75 209 ASN A C 1
ATOM 1792 O O . ASN A 1 209 ? 17.478 6.656 11.739 1.00 89.75 209 ASN A O 1
ATOM 1796 N N . THR A 1 210 ? 15.993 5.230 10.818 1.00 86.81 210 THR A N 1
ATOM 1797 C CA . THR A 1 210 ? 16.942 4.209 10.372 1.00 86.81 210 THR A CA 1
ATOM 1798 C C . THR A 1 210 ? 16.603 3.751 8.960 1.00 86.81 210 THR A C 1
ATOM 1800 O O . THR A 1 210 ? 15.435 3.608 8.600 1.00 86.81 210 THR A O 1
ATOM 1803 N N . ASP A 1 211 ? 17.647 3.469 8.186 1.00 86.69 211 ASP A N 1
ATOM 1804 C CA . ASP A 1 211 ? 17.548 2.875 6.853 1.00 86.69 211 ASP A CA 1
ATOM 1805 C C . ASP A 1 211 ? 17.659 1.337 6.896 1.00 86.69 211 ASP A C 1
ATOM 1807 O O . ASP A 1 211 ? 17.613 0.670 5.859 1.00 86.69 211 ASP A O 1
ATOM 1811 N N . ASN A 1 212 ? 17.817 0.747 8.089 1.00 91.75 212 ASN A N 1
ATOM 1812 C CA . ASN A 1 212 ? 17.960 -0.693 8.287 1.00 91.75 212 ASN A CA 1
ATOM 1813 C C . ASN A 1 212 ? 16.623 -1.368 8.663 1.00 91.75 212 ASN A C 1
ATOM 1815 O O . ASN A 1 212 ? 15.887 -0.910 9.539 1.00 91.75 212 ASN A O 1
AT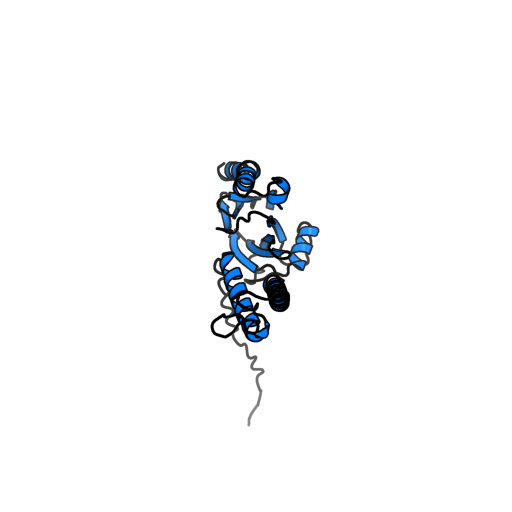OM 1819 N N . LYS A 1 213 ? 16.312 -2.501 8.008 1.00 90.88 213 LYS A N 1
ATOM 1820 C CA . LYS A 1 213 ? 15.032 -3.213 8.179 1.00 90.88 213 LYS A CA 1
ATOM 1821 C C . LYS A 1 213 ? 14.866 -3.789 9.573 1.00 90.88 213 LYS A C 1
ATOM 1823 O O . LYS A 1 213 ? 13.781 -3.717 10.146 1.00 90.88 213 LYS A O 1
ATOM 1828 N N . GLU A 1 214 ? 15.916 -4.402 10.095 1.00 93.44 214 GLU A N 1
ATOM 1829 C CA . GLU A 1 214 ? 15.908 -5.053 11.396 1.00 93.44 214 GLU A CA 1
ATOM 1830 C C . GLU A 1 214 ? 15.718 -4.028 12.519 1.00 93.44 214 GLU A C 1
ATOM 1832 O O . GLU A 1 214 ? 14.888 -4.239 13.404 1.00 93.44 214 GLU A O 1
ATOM 1837 N N . GLU A 1 215 ? 16.413 -2.894 12.443 1.00 94.06 215 GLU A N 1
ATOM 1838 C CA . GLU A 1 215 ? 16.280 -1.779 13.382 1.00 94.06 215 GLU A CA 1
ATOM 1839 C C . GLU A 1 215 ? 14.888 -1.143 13.315 1.00 94.06 215 GLU A C 1
ATOM 1841 O O . GLU A 1 215 ? 14.257 -0.940 14.355 1.00 94.06 215 GLU A O 1
ATOM 1846 N N . MET A 1 216 ? 14.358 -0.900 12.110 1.00 94.06 216 MET A N 1
ATOM 1847 C CA . MET A 1 216 ? 12.997 -0.381 11.953 1.00 94.06 216 MET A CA 1
ATOM 1848 C C . MET A 1 216 ? 11.965 -1.356 12.534 1.00 94.06 216 MET A C 1
ATOM 1850 O O . MET A 1 216 ? 11.045 -0.947 13.242 1.00 94.06 216 MET A O 1
ATOM 1854 N N . ASN A 1 217 ? 12.121 -2.658 12.287 1.00 94.69 217 ASN A N 1
ATOM 1855 C CA . ASN A 1 217 ? 11.227 -3.686 12.819 1.00 94.69 217 ASN A CA 1
ATOM 1856 C C . ASN A 1 217 ? 11.303 -3.799 14.342 1.00 94.69 217 ASN A C 1
ATOM 1858 O O . ASN A 1 217 ? 10.266 -3.969 14.988 1.00 94.69 217 ASN A O 1
ATOM 1862 N N . LEU A 1 218 ? 12.495 -3.671 14.929 1.00 95.69 218 LEU A N 1
ATOM 1863 C CA . LEU A 1 218 ? 12.656 -3.602 16.379 1.00 95.69 218 LEU A CA 1
ATOM 1864 C C . LEU A 1 218 ? 11.936 -2.372 16.944 1.00 95.69 218 LEU A C 1
ATOM 1866 O O . LEU A 1 218 ? 11.168 -2.494 17.899 1.00 95.69 218 LEU A O 1
ATOM 1870 N N . TRP A 1 219 ? 12.093 -1.216 16.297 1.00 95.88 219 TRP A N 1
ATOM 1871 C CA . TRP A 1 219 ? 11.398 0.004 16.692 1.00 95.88 219 TRP A CA 1
ATOM 1872 C C . TRP A 1 219 ? 9.874 -0.160 16.626 1.00 95.88 219 TRP A C 1
ATOM 1874 O O . TRP A 1 219 ? 9.187 0.163 17.598 1.00 95.88 219 TRP A O 1
ATOM 1884 N N . ILE A 1 220 ? 9.337 -0.710 15.527 1.00 95.75 220 ILE A N 1
ATOM 1885 C CA . ILE A 1 220 ? 7.900 -1.006 15.374 1.00 95.75 220 ILE A CA 1
ATOM 1886 C C . ILE A 1 220 ? 7.442 -1.937 16.495 1.00 95.75 220 ILE A C 1
ATOM 1888 O O . ILE A 1 220 ? 6.377 -1.722 17.084 1.00 95.75 220 ILE A O 1
ATOM 1892 N N . LYS A 1 221 ? 8.240 -2.963 16.803 1.00 97.06 221 LYS A N 1
ATOM 1893 C CA . LYS A 1 221 ? 7.910 -3.942 17.831 1.00 97.06 221 LYS A CA 1
ATOM 1894 C C . LYS A 1 221 ? 7.685 -3.268 19.186 1.00 97.06 221 LYS A C 1
ATOM 1896 O O . LYS A 1 221 ? 6.612 -3.400 19.772 1.00 97.06 221 LYS A O 1
ATOM 1901 N N . GLU A 1 222 ? 8.661 -2.488 19.632 1.00 96.75 222 GLU A N 1
ATOM 1902 C CA . GLU A 1 222 ? 8.668 -1.850 20.952 1.00 96.75 222 GLU A CA 1
ATOM 1903 C C . GLU A 1 222 ? 7.666 -0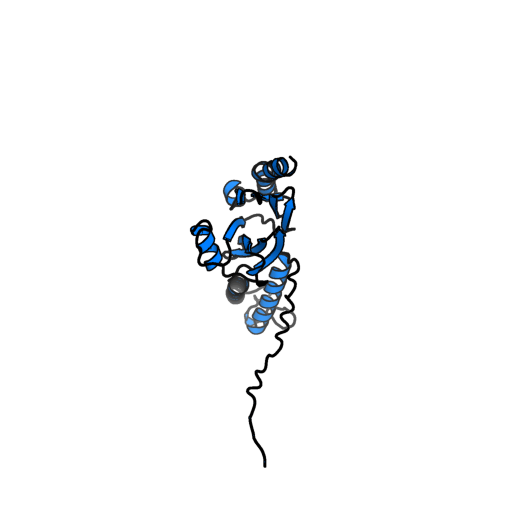.689 21.059 1.00 96.75 222 GLU A C 1
ATOM 1905 O O . GLU A 1 222 ? 7.038 -0.474 22.102 1.00 96.75 222 GLU A O 1
ATOM 1910 N N . ASN A 1 223 ? 7.485 0.071 19.975 1.00 96.38 223 ASN A N 1
ATOM 1911 C CA . ASN A 1 223 ? 6.723 1.318 20.010 1.00 96.38 223 ASN A CA 1
ATOM 1912 C C . ASN A 1 223 ? 5.271 1.174 19.562 1.00 96.38 223 ASN A C 1
ATOM 1914 O O . ASN A 1 223 ? 4.453 2.022 19.938 1.00 96.38 223 ASN A O 1
ATOM 1918 N N . VAL A 1 224 ? 4.940 0.121 18.814 1.00 97.38 224 VAL A N 1
ATOM 1919 C CA . VAL A 1 224 ? 3.612 -0.087 18.227 1.00 97.38 224 VAL A CA 1
ATOM 1920 C C . VAL A 1 224 ? 3.086 -1.481 18.564 1.00 97.38 224 VAL A C 1
ATOM 1922 O O . VAL A 1 224 ? 2.094 -1.595 19.288 1.00 97.38 224 VAL A O 1
ATOM 1925 N N . HIS A 1 225 ? 3.756 -2.540 18.102 1.00 97.88 225 HIS A N 1
ATOM 1926 C CA . HIS A 1 225 ? 3.246 -3.911 18.186 1.00 97.88 225 HIS A CA 1
ATOM 1927 C C . HIS A 1 225 ? 2.985 -4.367 19.624 1.00 97.88 225 HIS A C 1
ATOM 1929 O O . HIS A 1 225 ? 1.874 -4.803 19.920 1.00 97.88 225 HIS A O 1
ATOM 1935 N N . ASP A 1 226 ? 3.955 -4.227 20.531 1.00 98.31 226 ASP A N 1
ATOM 1936 C CA . ASP A 1 226 ? 3.835 -4.711 21.912 1.00 98.31 226 ASP A CA 1
ATOM 1937 C C . ASP A 1 226 ? 2.724 -3.969 22.680 1.00 98.31 226 ASP A C 1
ATOM 1939 O O . ASP A 1 226 ? 2.004 -4.561 23.491 1.00 98.31 226 ASP A O 1
ATOM 1943 N N . LYS A 1 227 ? 2.507 -2.680 22.376 1.00 98.12 227 LYS A N 1
ATOM 1944 C CA . LYS A 1 227 ? 1.400 -1.890 22.946 1.00 98.12 227 LYS A CA 1
ATOM 1945 C C . LYS A 1 227 ? 0.047 -2.403 22.462 1.00 98.12 227 LYS A C 1
ATOM 1947 O O . LYS A 1 227 ? -0.866 -2.569 23.270 1.00 98.12 227 LYS A O 1
ATOM 1952 N N . ILE A 1 228 ? -0.072 -2.679 21.163 1.00 98.31 228 ILE A N 1
ATOM 1953 C CA . ILE A 1 228 ? -1.280 -3.259 20.570 1.00 98.31 228 ILE A CA 1
ATOM 1954 C C . ILE A 1 228 ? -1.547 -4.640 21.172 1.00 98.31 228 ILE A C 1
ATOM 1956 O O . ILE A 1 228 ? -2.652 -4.894 21.649 1.00 98.31 228 ILE A O 1
ATOM 1960 N N . LEU A 1 229 ? -0.529 -5.505 21.211 1.00 97.69 229 LEU A N 1
ATOM 1961 C CA . LEU A 1 229 ? -0.615 -6.865 21.738 1.00 97.69 229 LEU A CA 1
ATOM 1962 C C . LEU A 1 229 ? -1.104 -6.877 23.192 1.00 97.69 229 LEU A C 1
ATOM 1964 O O . LEU A 1 229 ? -1.951 -7.695 23.549 1.00 97.69 229 LEU A O 1
ATOM 1968 N N . LYS A 1 230 ? -0.618 -5.944 24.019 1.00 97.06 230 LYS A N 1
ATOM 1969 C CA . LYS A 1 230 ? -1.071 -5.783 25.404 1.00 97.06 230 LYS A CA 1
ATOM 1970 C C . LYS A 1 230 ? -2.558 -5.436 25.493 1.00 97.06 230 LYS A C 1
ATOM 1972 O O . LYS A 1 230 ? -3.240 -6.007 26.332 1.00 97.06 230 LYS A O 1
ATOM 1977 N N . ILE A 1 231 ? -3.061 -4.533 24.647 1.00 97.38 231 ILE A N 1
ATOM 1978 C CA . ILE A 1 231 ? -4.471 -4.106 24.674 1.00 97.38 231 ILE A CA 1
ATOM 1979 C C . ILE A 1 231 ? -5.401 -5.233 24.212 1.00 97.38 231 ILE A C 1
ATOM 1981 O O . ILE A 1 231 ? -6.418 -5.483 24.846 1.00 97.38 231 ILE A O 1
ATOM 1985 N N . ILE A 1 232 ? -5.058 -5.942 23.133 1.00 95.88 232 ILE A N 1
ATOM 1986 C CA . ILE A 1 232 ? -5.948 -6.958 22.540 1.00 95.88 232 ILE A CA 1
ATOM 1987 C C . ILE A 1 232 ? -5.950 -8.306 23.284 1.00 95.88 232 ILE A C 1
ATOM 1989 O O . ILE A 1 232 ? -6.720 -9.195 22.919 1.00 95.88 232 ILE A O 1
ATOM 1993 N N . ASN A 1 233 ? -5.057 -8.489 24.262 1.00 93.75 233 ASN A N 1
ATOM 1994 C CA . ASN A 1 233 ? -4.967 -9.686 25.110 1.00 93.75 233 ASN A CA 1
ATOM 1995 C C . ASN A 1 233 ? -5.517 -9.475 26.528 1.00 93.75 233 ASN A C 1
ATOM 1997 O O . ASN A 1 233 ? -5.515 -10.424 27.313 1.00 93.75 233 ASN A O 1
ATOM 2001 N N . GLN A 1 234 ? -5.941 -8.255 26.856 1.00 85.38 234 GLN A N 1
ATOM 2002 C CA . GLN A 1 234 ? -6.755 -7.976 28.038 1.00 85.38 234 GLN A CA 1
ATOM 2003 C C . GLN A 1 234 ? -8.213 -8.358 27.771 1.00 85.38 234 GLN A C 1
ATOM 2005 O O . GLN A 1 234 ? -8.874 -8.754 28.755 1.00 85.38 234 GLN A O 1
#

Sequence (234 aa):
MKIIMFLILSYFLPINLYPQKLEYRNVDYYFDMVEKLEIDKLKKEGIIDKNLNVTKKYKNIGKNELNDKGQSKYFDVKINILKFVFKDYLYQQHLEYKQDVYVLYFSMAGFDDTEWCIIKWRKDKWNYQDKIDKKLVNMQRDNRGENKNLDFSFICFNYDEGPKNLDRVIIFIKNNYLVMERGGLYHSLFDLKNNKLLINEDSPFTKSNTDNKEEMNLWIKENVHDKILKIINQ

Radius of gyration: 23.43 Å; chains: 1; bounding box: 92×30×62 Å

Foldseek 3Di:
DDDDDPDPPPPPPVPPPPQPPDDADAPVNLVVVLVVQLQVVCCVVQCAHPVRFGDPVQADVPDSDGDPVSVVVSVVSSQVSLCVSQQWWFWGDWDDDDQKIKTKTKGADDRDKIKIWIKMAGPVPDRNDRTGHPVVQVVLVVVVQPPPPDRMHTQDMAIEPAPDQRPPFDWDDFPQWIWTDTNNATAWIARNVVRGTDDHDRYLCVVQVDRDNVSSVVSSVVPPRVVRVVVRVD

pLDDT: mean 88.86, std 14.96, range [34.31, 98.62]

Secondary structure (DSSP, 8-state):
--------------------------HHHHHHHHHHHHHHHHHHTTSB-TTSPBPTTTBPTTSSSB-HHHHHHHHHHHHHHHHHHTTEEEEEEEEEETTEEEEEEEEEETTTEEEEEEEEEETTT----SEEEHHHHHHHHHTTT--TTSSEEEEEEEEESSS---TT-EEEEETTEEEEEETTEEEEEEETTTTEEEEE-S-HHHHHT-S-HHHHHHHHIIIIIHHHHHHHT-